Protein AF-A0A2P6WEM9-F1 (afdb_monomer_lite)

Radius of gyration: 42.86 Å; chains: 1; bounding box: 116×37×107 Å

Sequence (343 aa):
MPTDLEKLVELQAIDLELVRLKAQLAAIPKTIERIDAQLATVRKRVDDVRAAIKAGEADKREYEREIQALNEKVYKFRGQSSSIKNNEQYKALLSEIAHAESEIGNYEEKVLEVMLNADSLHSQLAAAEAALKIESAEVERQKAAVEKAGDADRAAVAEAEARRATLRQDVDETLLLTYDRILKSRGFAMAEVMEHRCMACQFMLRPQVVSNVRAGEVVNCDSCGRMLYYLPEHNVKTVAANTTGVAQQAEREWMFVPSMGSKGAFVVFINHKGNATMKAYDAITGEALVRRVEKNAICQSIFAEEMREARNLFVDEANLDDKYKDQLPPEVLEDLRHQLPEA

Foldseek 3Di:
DDDLVNLQVVLLVLLVLLVVLVVLLVCLVVVLVVLVVVLVVLVVQLVVLVVLLVVLVVLLVVLVVLLVVLVVVLVVLVVVLVVDPDPVVNVVSVVSNVVSVVVSVVSVVSNVVSVVVNVVSVVSNVVSVVVSVVSVVVSVVVSVVSVVVNVVSVVVSVVSVVVSVVSVVVHDPVVVVLQVVLCVVPVGAEFEQEPCATRSVRDHHDPVQVVCQVVVHFDADPPRRHTYHYDVVRHPDPPDDDPDDDDDPDQKWWWWQCPDADRTWIWMWGNDPQKTWIWIAHQPPRHTDDIDIGHNDHCCVPVVVSCPRIGTDPQPLVCNCVPCVVPGDPNVSVVSVVPRPDD

Structure (mmCIF, N/CA/C/O backbone):
data_AF-A0A2P6WEM9-F1
#
_entry.id   AF-A0A2P6WEM9-F1
#
loop_
_atom_site.group_PDB
_atom_site.id
_atom_site.type_symbol
_atom_site.label_atom_id
_atom_site.label_alt_id
_atom_site.label_comp_id
_atom_site.label_asym_id
_atom_site.label_entity_id
_atom_site.label_seq_id
_atom_site.pdbx_PDB_ins_code
_atom_site.Cartn_x
_atom_site.Cartn_y
_atom_site.Cartn_z
_atom_site.occupancy
_atom_site.B_iso_or_equiv
_atom_site.auth_seq_id
_atom_site.auth_comp_id
_atom_site.auth_asym_id
_atom_site.auth_atom_id
_atom_site.pdbx_PDB_model_num
ATOM 1 N N . MET A 1 1 ? 25.832 10.569 -39.256 1.00 34.41 1 MET A N 1
ATOM 2 C CA . MET A 1 1 ? 24.380 10.316 -39.203 1.00 34.41 1 MET A CA 1
ATOM 3 C C . MET A 1 1 ? 24.204 9.024 -38.446 1.00 34.41 1 MET A C 1
ATOM 5 O O . MET A 1 1 ? 24.925 8.096 -38.803 1.00 34.41 1 MET A O 1
ATOM 9 N N . PRO A 1 2 ? 23.361 8.980 -37.405 1.00 58.16 2 PRO A N 1
ATOM 10 C CA . PRO A 1 2 ? 23.146 7.746 -36.671 1.00 58.16 2 PRO A CA 1
ATOM 11 C C . PRO A 1 2 ? 22.620 6.681 -37.627 1.00 58.16 2 PRO A C 1
ATOM 13 O O . PRO A 1 2 ? 21.742 6.973 -38.447 1.00 58.16 2 PRO A O 1
ATOM 16 N N . THR A 1 3 ? 23.185 5.480 -37.564 1.00 79.50 3 THR A N 1
ATOM 17 C CA . THR A 1 3 ? 22.678 4.346 -38.345 1.00 79.50 3 THR A CA 1
ATOM 18 C C . THR A 1 3 ? 21.266 3.978 -37.876 1.00 79.50 3 THR A C 1
ATOM 20 O O . THR A 1 3 ? 20.898 4.234 -36.729 1.00 79.50 3 THR A O 1
ATOM 23 N N . ASP A 1 4 ? 20.447 3.360 -38.732 1.00 81.44 4 ASP A N 1
ATOM 24 C CA . ASP A 1 4 ? 19.092 2.935 -38.335 1.00 81.44 4 ASP A CA 1
ATOM 25 C C . ASP A 1 4 ? 19.114 1.970 -37.134 1.00 81.44 4 ASP A C 1
ATOM 27 O O . ASP A 1 4 ? 18.188 1.956 -36.324 1.00 81.44 4 ASP A O 1
ATOM 31 N N . LEU A 1 5 ? 20.211 1.223 -36.954 1.00 84.00 5 LEU A N 1
ATOM 32 C CA . LEU A 1 5 ? 20.456 0.393 -35.774 1.00 84.00 5 LEU A CA 1
ATOM 33 C C . LEU A 1 5 ? 20.606 1.214 -34.486 1.00 84.00 5 LEU A C 1
ATOM 35 O O . LEU A 1 5 ? 20.018 0.840 -33.475 1.00 84.00 5 LEU A O 1
ATOM 39 N N . GLU A 1 6 ? 21.341 2.328 -34.505 1.00 85.25 6 GLU A N 1
ATOM 40 C CA . GLU A 1 6 ? 21.482 3.216 -33.339 1.00 85.25 6 GLU A CA 1
ATOM 41 C C . GLU A 1 6 ? 20.129 3.805 -32.926 1.00 85.25 6 GLU A C 1
ATOM 43 O O . GLU A 1 6 ? 19.777 3.775 -31.746 1.00 85.25 6 GLU A O 1
ATOM 48 N N . LYS A 1 7 ? 19.318 4.236 -33.901 1.00 88.81 7 LYS A N 1
ATOM 49 C CA . LYS A 1 7 ? 17.958 4.739 -33.647 1.00 88.81 7 LYS A CA 1
ATOM 50 C C . LYS A 1 7 ? 17.046 3.666 -33.049 1.00 88.81 7 LYS A C 1
ATOM 52 O O . LYS A 1 7 ? 16.239 3.962 -32.174 1.00 88.81 7 LYS A O 1
ATOM 57 N N . LEU A 1 8 ? 17.170 2.410 -33.487 1.00 89.94 8 LEU A N 1
ATOM 58 C CA . LEU A 1 8 ? 16.420 1.285 -32.915 1.00 89.94 8 LEU A CA 1
ATOM 59 C C . LEU A 1 8 ? 16.868 0.932 -31.489 1.00 89.94 8 LEU A C 1
ATOM 61 O O . LEU A 1 8 ? 16.043 0.509 -30.676 1.00 89.94 8 LEU A O 1
ATOM 65 N N . VAL A 1 9 ? 18.154 1.102 -31.165 1.00 90.62 9 VAL A N 1
ATOM 66 C CA . VAL A 1 9 ? 18.658 0.950 -29.790 1.00 90.62 9 VAL A CA 1
ATOM 67 C C . VAL A 1 9 ? 18.082 2.044 -28.889 1.00 90.62 9 VAL A C 1
ATOM 69 O O . VAL A 1 9 ? 17.589 1.737 -27.803 1.00 90.62 9 VAL A O 1
ATOM 72 N N . GLU A 1 10 ? 18.071 3.294 -29.353 1.00 91.44 10 GLU A N 1
ATOM 73 C CA . GLU A 1 10 ? 17.444 4.411 -28.639 1.00 91.44 10 GLU A CA 1
ATOM 74 C C . GLU A 1 10 ? 15.931 4.199 -28.465 1.00 91.44 10 GLU A C 1
ATOM 76 O O . GLU A 1 10 ? 15.398 4.352 -27.364 1.00 91.44 10 GLU A O 1
ATOM 81 N N . LEU A 1 11 ? 15.243 3.738 -29.515 1.00 93.12 11 LEU A N 1
ATOM 82 C CA . LEU A 1 11 ? 13.823 3.388 -29.465 1.00 93.12 11 LEU A CA 1
ATOM 83 C C . LEU A 1 11 ? 13.536 2.316 -28.404 1.00 93.12 11 LEU A C 1
ATOM 85 O O . LEU A 1 11 ? 12.576 2.448 -27.643 1.00 93.12 11 LEU A O 1
ATOM 89 N N . GLN A 1 12 ? 14.387 1.288 -28.305 1.00 93.19 12 GLN A N 1
ATOM 90 C CA . GLN A 1 12 ? 14.272 0.278 -27.255 1.00 93.19 12 GLN A CA 1
ATOM 91 C C . GLN A 1 12 ? 14.455 0.867 -25.857 1.00 93.19 12 GLN A C 1
ATOM 93 O O . GLN A 1 12 ? 13.728 0.477 -24.944 1.00 93.19 12 GLN A O 1
ATOM 98 N N . ALA A 1 13 ? 15.407 1.781 -25.665 1.00 92.69 13 ALA A N 1
ATOM 99 C CA . ALA A 1 13 ? 15.607 2.419 -24.369 1.00 92.69 13 ALA A CA 1
ATOM 100 C C . ALA A 1 13 ? 14.342 3.172 -23.922 1.00 92.69 13 ALA A C 1
ATOM 102 O O . ALA A 1 13 ? 13.909 3.019 -22.778 1.00 92.69 13 ALA A O 1
ATOM 103 N N . ILE A 1 14 ? 13.697 3.892 -24.844 1.00 94.31 14 ILE A N 1
ATOM 104 C CA . ILE A 1 14 ? 12.437 4.602 -24.584 1.00 94.31 14 ILE A CA 1
ATOM 105 C C . ILE A 1 14 ? 11.283 3.624 -24.327 1.00 94.31 14 ILE A C 1
ATOM 107 O O . ILE A 1 14 ? 10.492 3.836 -23.411 1.00 94.31 14 ILE A O 1
ATOM 111 N N . ASP A 1 15 ? 11.177 2.530 -25.085 1.00 93.56 15 ASP A N 1
ATOM 112 C CA . ASP A 1 15 ? 10.149 1.508 -24.848 1.00 93.56 15 ASP A CA 1
ATOM 113 C C . ASP A 1 15 ? 10.299 0.864 -23.457 1.00 93.56 15 ASP A C 1
ATOM 115 O O . ASP A 1 15 ? 9.307 0.672 -22.749 1.00 93.56 15 ASP A O 1
ATOM 119 N N . LEU A 1 16 ? 11.531 0.575 -23.025 1.00 93.00 16 LEU A N 1
ATOM 120 C CA . LEU A 1 16 ? 11.813 0.062 -21.681 1.00 93.00 16 LEU A CA 1
ATOM 121 C C . LEU A 1 16 ? 11.503 1.101 -20.594 1.00 93.00 16 LEU A C 1
ATOM 123 O O . LEU A 1 16 ? 10.939 0.750 -19.553 1.00 93.00 16 LEU A O 1
ATOM 127 N N . GLU A 1 17 ? 11.818 2.376 -20.838 1.00 94.75 17 GLU A N 1
ATOM 128 C CA . GLU A 1 17 ? 11.441 3.489 -19.964 1.00 94.75 17 GLU A CA 1
ATOM 129 C C . GLU A 1 17 ? 9.914 3.577 -19.810 1.00 94.75 17 GLU A C 1
ATOM 131 O O . GLU A 1 17 ? 9.410 3.635 -18.687 1.00 94.75 17 GLU A O 1
ATOM 136 N N . LEU A 1 18 ? 9.167 3.494 -20.913 1.00 95.06 18 LEU A N 1
ATOM 137 C CA . LEU A 1 18 ? 7.705 3.512 -20.915 1.00 95.06 18 LEU A CA 1
ATOM 138 C C . LEU A 1 18 ? 7.108 2.328 -20.157 1.00 95.06 18 LEU A C 1
ATOM 140 O O . LEU A 1 18 ? 6.155 2.512 -19.400 1.00 95.06 18 LEU A O 1
ATOM 144 N N . VAL A 1 19 ? 7.658 1.122 -20.324 1.00 94.44 19 VAL A N 1
ATOM 145 C CA . VAL A 1 19 ? 7.228 -0.058 -19.556 1.00 94.44 19 VAL A CA 1
ATOM 146 C C . VAL A 1 19 ? 7.439 0.176 -18.060 1.00 94.44 19 VAL A C 1
ATOM 148 O O . VAL A 1 19 ? 6.532 -0.088 -17.268 1.00 94.44 19 VAL A O 1
ATOM 151 N N . ARG A 1 20 ? 8.600 0.717 -17.668 1.00 94.94 20 ARG A N 1
ATOM 152 C CA . ARG A 1 20 ? 8.918 1.037 -16.270 1.00 94.94 20 ARG A CA 1
ATOM 153 C C . ARG A 1 20 ? 7.954 2.077 -15.693 1.00 94.94 20 ARG A C 1
ATOM 155 O O . ARG A 1 20 ? 7.372 1.829 -14.641 1.00 94.94 20 ARG A O 1
ATOM 162 N N . LEU A 1 21 ? 7.751 3.200 -16.383 1.00 94.88 21 LEU A N 1
ATOM 163 C CA . LEU A 1 21 ? 6.863 4.281 -15.939 1.00 94.88 21 LEU A CA 1
ATOM 164 C C . LEU A 1 21 ? 5.401 3.817 -15.849 1.00 94.88 21 LEU A C 1
ATOM 166 O O . LEU A 1 21 ? 4.727 4.058 -14.851 1.00 94.88 21 LEU A O 1
ATOM 170 N N . LYS A 1 22 ? 4.906 3.073 -16.848 1.00 94.62 22 LYS A N 1
ATOM 171 C CA . LYS A 1 22 ? 3.541 2.518 -16.826 1.00 94.62 22 LYS A CA 1
ATOM 172 C C . LYS A 1 22 ? 3.352 1.515 -15.687 1.00 94.62 22 LYS A C 1
ATOM 174 O O . LYS A 1 22 ? 2.289 1.497 -15.069 1.00 94.62 22 LYS A O 1
ATOM 179 N N . ALA A 1 23 ? 4.373 0.718 -15.370 1.00 94.44 23 ALA A N 1
ATOM 180 C CA . ALA A 1 23 ? 4.343 -0.176 -14.215 1.00 94.44 23 ALA A CA 1
ATOM 181 C C . ALA A 1 23 ? 4.315 0.594 -12.882 1.00 94.44 23 ALA A C 1
ATOM 183 O O . ALA A 1 23 ? 3.571 0.202 -11.982 1.00 94.44 23 ALA A O 1
ATOM 184 N N . GLN A 1 24 ? 5.064 1.697 -12.762 1.00 93.44 24 GLN A N 1
ATOM 185 C CA . GLN A 1 24 ? 5.017 2.579 -11.588 1.00 93.44 24 GLN A CA 1
ATOM 186 C C . GLN A 1 24 ? 3.623 3.188 -11.403 1.00 93.44 24 GLN A C 1
ATOM 188 O O . GLN A 1 24 ? 3.041 3.062 -10.327 1.00 93.44 24 GLN A O 1
ATOM 193 N N . LEU A 1 25 ? 3.033 3.732 -12.471 1.00 94.50 25 LEU A N 1
ATOM 194 C CA . LEU A 1 25 ? 1.670 4.268 -12.449 1.00 94.50 25 LEU A CA 1
ATOM 195 C C . LEU A 1 25 ? 0.629 3.204 -12.071 1.00 94.50 25 LEU A C 1
ATOM 197 O O . LEU A 1 25 ? -0.261 3.465 -11.266 1.00 94.50 25 LEU A O 1
ATOM 201 N N . ALA A 1 26 ? 0.758 1.981 -12.591 1.00 94.56 26 ALA A N 1
ATOM 202 C CA . ALA A 1 26 ? -0.134 0.873 -12.246 1.00 94.56 26 ALA A CA 1
ATOM 203 C C . ALA A 1 26 ? 0.015 0.394 -10.786 1.00 94.56 26 ALA A C 1
ATOM 205 O O . ALA A 1 26 ? -0.887 -0.259 -10.255 1.00 94.56 26 ALA A O 1
ATOM 206 N N . ALA A 1 27 ? 1.136 0.703 -10.126 1.00 94.19 27 ALA A N 1
ATOM 207 C CA . ALA A 1 27 ? 1.377 0.377 -8.722 1.00 94.19 27 ALA A CA 1
ATOM 208 C C . ALA A 1 27 ? 0.816 1.429 -7.746 1.00 94.19 27 ALA A C 1
ATOM 210 O O . ALA A 1 27 ? 0.642 1.120 -6.562 1.00 94.19 27 ALA A O 1
ATOM 211 N N . ILE A 1 28 ? 0.502 2.642 -8.217 1.00 93.25 28 ILE A N 1
ATOM 212 C CA . ILE A 1 28 ? -0.030 3.730 -7.381 1.00 93.25 28 ILE A CA 1
ATOM 213 C C . ILE A 1 28 ? -1.342 3.335 -6.684 1.00 93.25 28 ILE A C 1
ATOM 215 O O . ILE A 1 28 ? -1.371 3.407 -5.453 1.00 93.25 28 ILE A O 1
ATOM 219 N N . PRO A 1 29 ? -2.383 2.828 -7.380 1.00 93.38 29 PRO A N 1
ATOM 220 C CA . PRO A 1 29 ? -3.638 2.453 -6.725 1.00 93.38 29 PRO A CA 1
ATOM 221 C C . PRO A 1 29 ? -3.439 1.410 -5.621 1.00 93.38 29 PRO A C 1
ATOM 223 O O . PRO A 1 29 ? -3.942 1.571 -4.515 1.00 93.38 29 PRO A O 1
ATOM 226 N N . LYS A 1 30 ? -2.604 0.393 -5.871 1.00 93.62 30 LYS A N 1
ATOM 227 C CA . LYS A 1 30 ? -2.270 -0.639 -4.873 1.00 93.62 30 LYS A CA 1
ATOM 228 C C . LYS A 1 30 ? -1.542 -0.064 -3.659 1.00 93.62 30 LYS A C 1
ATOM 230 O O . LYS A 1 30 ? -1.705 -0.544 -2.539 1.00 93.62 30 LYS A O 1
ATOM 235 N N . THR A 1 31 ? -0.709 0.951 -3.877 1.00 92.94 31 THR A N 1
ATOM 236 C CA . THR A 1 31 ? -0.011 1.647 -2.792 1.00 92.94 31 THR A CA 1
ATOM 237 C C . THR A 1 31 ? -0.999 2.430 -1.936 1.00 92.94 31 THR A C 1
ATOM 239 O O . THR A 1 31 ? -0.926 2.337 -0.713 1.00 92.94 31 THR A O 1
ATOM 242 N N . ILE A 1 32 ? -1.948 3.132 -2.560 1.00 93.25 32 ILE A N 1
ATOM 243 C CA . ILE A 1 32 ? -3.017 3.860 -1.865 1.00 93.25 32 ILE A CA 1
ATOM 244 C C . ILE A 1 32 ? -3.895 2.891 -1.061 1.00 93.25 32 ILE A C 1
ATOM 246 O O . ILE A 1 32 ? -4.096 3.114 0.128 1.00 93.25 32 ILE A O 1
ATOM 250 N N . GLU A 1 33 ? -4.325 1.774 -1.654 1.00 93.50 33 GLU A N 1
ATOM 251 C CA . GLU A 1 33 ? -5.108 0.735 -0.965 1.00 93.50 33 GLU A CA 1
ATOM 252 C C . GLU A 1 33 ? -4.388 0.183 0.273 1.00 93.50 33 GLU A C 1
ATOM 254 O O . GLU A 1 33 ? -4.996 -0.004 1.328 1.00 93.50 33 GLU A O 1
ATOM 259 N N . ARG A 1 34 ? -3.073 -0.052 0.174 1.00 92.75 34 ARG A N 1
ATOM 260 C CA . ARG A 1 34 ? -2.260 -0.508 1.310 1.00 92.75 34 ARG A CA 1
ATOM 261 C C . ARG A 1 34 ? -2.232 0.525 2.437 1.00 92.75 34 ARG A C 1
ATOM 263 O O . ARG A 1 34 ? -2.335 0.141 3.599 1.00 92.75 34 ARG A O 1
ATOM 270 N N . ILE A 1 35 ? -2.083 1.805 2.099 1.00 91.44 35 ILE A N 1
ATOM 271 C CA . ILE A 1 35 ? -2.097 2.908 3.070 1.00 91.44 35 ILE A CA 1
ATOM 272 C C . ILE A 1 35 ? -3.487 3.000 3.731 1.00 91.44 35 ILE A C 1
ATOM 274 O O . ILE A 1 35 ? -3.595 3.102 4.953 1.00 91.44 35 ILE A O 1
ATOM 278 N N . ASP A 1 36 ? -4.564 2.870 2.954 1.00 92.06 36 ASP A N 1
ATOM 279 C CA . ASP A 1 36 ? -5.936 2.869 3.475 1.00 92.06 36 ASP A CA 1
ATOM 280 C C . ASP A 1 36 ? -6.226 1.692 4.415 1.00 92.06 36 ASP A C 1
ATOM 282 O O . ASP A 1 36 ? -6.901 1.859 5.435 1.00 92.06 36 ASP A O 1
ATOM 286 N N . ALA A 1 37 ? -5.673 0.510 4.137 1.00 92.38 37 ALA A N 1
ATOM 287 C CA . ALA A 1 37 ? -5.801 -0.652 5.015 1.00 92.38 37 ALA A CA 1
ATOM 288 C C . ALA A 1 37 ? -5.143 -0.431 6.393 1.00 92.38 37 ALA A C 1
ATOM 290 O O . ALA A 1 37 ? -5.656 -0.899 7.418 1.00 92.38 37 ALA A O 1
ATOM 291 N N . GLN A 1 38 ? -4.035 0.318 6.447 1.00 88.75 38 GLN A N 1
ATOM 292 C CA . GLN A 1 38 ? -3.397 0.696 7.713 1.00 88.75 38 GLN A CA 1
ATOM 293 C C . GLN A 1 38 ? -4.313 1.623 8.524 1.00 88.75 38 GLN A C 1
ATOM 295 O O . GLN A 1 38 ? -4.572 1.358 9.702 1.00 88.75 38 GLN A O 1
ATOM 300 N N . LEU A 1 39 ? -4.913 2.627 7.874 1.00 92.94 39 LEU A N 1
ATOM 301 C CA . LEU A 1 39 ? -5.864 3.534 8.520 1.00 92.94 39 LEU A CA 1
ATOM 302 C C . LEU A 1 39 ? -7.128 2.812 9.008 1.00 92.94 39 LEU A C 1
ATOM 304 O O . LEU A 1 39 ? -7.643 3.118 10.085 1.00 92.94 39 LEU A O 1
ATOM 308 N N . ALA A 1 40 ? -7.620 1.830 8.247 1.00 93.88 40 ALA A N 1
ATOM 309 C CA . ALA A 1 40 ? -8.780 1.025 8.624 1.00 93.88 40 ALA A CA 1
ATOM 310 C C . ALA A 1 40 ? -8.558 0.265 9.942 1.00 93.88 40 ALA A C 1
ATOM 312 O O . ALA A 1 40 ? -9.473 0.165 10.758 1.00 93.88 40 ALA A O 1
ATOM 313 N N . THR A 1 41 ? -7.333 -0.206 10.192 1.00 91.56 41 THR A N 1
ATOM 314 C CA . THR A 1 41 ? -6.981 -0.892 11.445 1.00 91.56 41 THR A CA 1
ATOM 315 C C . THR A 1 41 ? -7.061 0.055 12.645 1.00 91.56 41 THR A C 1
ATOM 317 O O . THR A 1 41 ? -7.608 -0.304 13.689 1.00 91.56 41 THR A O 1
ATOM 320 N N . VAL A 1 42 ? -6.573 1.291 12.494 1.00 91.88 42 VAL A N 1
ATOM 321 C CA . VAL A 1 42 ? -6.634 2.310 13.555 1.00 91.88 42 VAL A CA 1
ATOM 322 C C . VAL A 1 42 ? -8.072 2.771 13.803 1.00 91.88 42 VAL A C 1
ATOM 324 O O . VAL A 1 42 ? -8.483 2.899 14.956 1.00 91.88 42 VAL A O 1
ATOM 327 N N . ARG A 1 43 ? -8.870 2.947 12.741 1.00 95.25 43 ARG A N 1
ATOM 328 C CA . ARG A 1 43 ? -10.308 3.252 12.852 1.00 95.25 43 ARG A CA 1
ATOM 329 C C . ARG A 1 43 ? -11.058 2.159 13.603 1.00 95.25 43 ARG A C 1
ATOM 331 O O . ARG A 1 43 ? -11.785 2.466 14.541 1.00 95.25 43 ARG A O 1
ATOM 338 N N . LYS A 1 44 ? -10.801 0.893 13.263 1.00 95.75 44 LYS A N 1
ATOM 339 C CA . LYS A 1 44 ? -11.417 -0.248 13.941 1.00 95.75 44 LYS A CA 1
ATOM 340 C C . LYS A 1 44 ? -11.139 -0.236 15.445 1.00 95.75 44 LYS A C 1
ATOM 342 O O . LYS A 1 44 ? -12.049 -0.475 16.224 1.00 95.75 44 LYS A O 1
ATOM 347 N N . ARG A 1 45 ? -9.923 0.120 15.871 1.00 94.00 45 ARG A N 1
ATOM 348 C CA . ARG A 1 45 ? -9.597 0.237 17.301 1.00 94.00 45 ARG A CA 1
ATOM 349 C C . ARG A 1 45 ? -10.448 1.293 18.015 1.00 94.00 45 ARG A C 1
ATOM 351 O O . ARG A 1 45 ? -10.866 1.060 19.144 1.00 94.00 45 ARG A O 1
ATOM 358 N N . VAL A 1 46 ? -10.704 2.437 17.380 1.00 97.12 46 VAL A N 1
ATOM 359 C CA . VAL A 1 46 ? -11.603 3.468 17.932 1.00 97.12 46 VAL A CA 1
ATOM 360 C C . VAL A 1 46 ? -13.030 2.929 18.042 1.00 97.12 46 VAL A C 1
ATOM 362 O O . VAL A 1 46 ? -13.668 3.096 19.081 1.00 97.12 46 VAL A O 1
ATOM 365 N N . ASP A 1 47 ? -13.512 2.248 17.003 1.00 97.50 47 ASP A N 1
ATOM 366 C CA . ASP A 1 47 ? -14.861 1.678 16.980 1.00 97.50 47 ASP A CA 1
ATOM 367 C C . ASP A 1 47 ? -15.043 0.572 18.033 1.00 97.50 47 ASP A C 1
ATOM 369 O O . ASP A 1 47 ? -16.051 0.566 18.740 1.00 97.50 47 ASP A O 1
ATOM 373 N N . ASP A 1 48 ? -14.048 -0.302 18.208 1.00 96.69 48 ASP A N 1
ATOM 374 C CA . ASP A 1 48 ? -14.048 -1.371 19.213 1.00 96.69 48 ASP A CA 1
ATOM 375 C C . ASP A 1 48 ? -14.106 -0.792 20.641 1.00 96.69 48 ASP A C 1
ATOM 377 O O . ASP A 1 48 ? -14.896 -1.250 21.470 1.00 96.69 48 ASP A O 1
ATOM 381 N N . VAL A 1 49 ? -13.334 0.265 20.933 1.00 96.94 49 VAL A N 1
ATOM 382 C CA . VAL A 1 49 ? -13.366 0.933 22.250 1.00 96.94 49 VAL A CA 1
ATOM 383 C C . VAL A 1 49 ? -14.707 1.635 22.483 1.00 96.94 49 VAL A C 1
ATOM 385 O O . VAL A 1 49 ? -15.277 1.530 23.569 1.00 96.94 49 VAL A O 1
ATOM 388 N N . ARG A 1 50 ? -15.266 2.308 21.469 1.00 97.44 50 ARG A N 1
ATOM 389 C CA . ARG A 1 50 ? -16.605 2.919 21.563 1.00 97.44 50 ARG A CA 1
ATOM 390 C C . ARG A 1 50 ? -17.691 1.875 21.809 1.00 97.44 50 ARG A C 1
ATOM 392 O O . ARG A 1 50 ? -18.606 2.119 22.596 1.00 97.44 50 ARG A O 1
ATOM 399 N N . ALA A 1 51 ? -17.593 0.717 21.159 1.00 97.75 51 ALA A N 1
ATOM 400 C CA . ALA A 1 51 ? -18.509 -0.393 21.378 1.00 97.75 51 ALA A CA 1
ATOM 401 C C . ALA A 1 51 ? -18.401 -0.938 22.811 1.00 97.75 51 ALA A C 1
ATOM 403 O O . ALA A 1 51 ? -19.433 -1.162 23.442 1.00 97.75 51 ALA A O 1
ATOM 404 N N . ALA A 1 52 ? -17.184 -1.074 23.347 1.00 96.88 52 ALA A N 1
ATOM 405 C CA . ALA A 1 52 ? -16.955 -1.505 24.726 1.00 96.88 52 ALA A CA 1
ATOM 406 C C . ALA A 1 52 ? -17.537 -0.522 25.757 1.00 96.88 52 ALA A C 1
ATOM 408 O O . ALA A 1 52 ? -18.210 -0.953 26.690 1.00 96.88 52 ALA A O 1
ATOM 409 N N . ILE A 1 53 ? -17.358 0.791 25.559 1.00 97.25 53 ILE A N 1
ATOM 410 C CA . ILE A 1 53 ? -17.968 1.825 26.419 1.00 97.25 53 ILE A CA 1
ATOM 411 C C . ILE A 1 53 ? -19.492 1.691 26.409 1.00 97.25 53 ILE A C 1
ATOM 413 O O . ILE A 1 53 ? -20.125 1.638 27.461 1.00 97.25 53 ILE A O 1
ATOM 417 N N . LYS A 1 54 ? -20.092 1.572 25.219 1.00 97.56 54 LYS A N 1
ATOM 418 C CA . LYS A 1 54 ? -21.545 1.433 25.075 1.00 97.56 54 LYS A CA 1
ATOM 419 C C . LYS A 1 54 ? -22.081 0.155 25.729 1.00 97.56 54 LYS A C 1
ATOM 421 O O . LYS A 1 54 ? -23.176 0.182 26.288 1.00 97.56 54 LYS A O 1
ATOM 426 N N . ALA A 1 55 ? -21.340 -0.950 25.641 1.00 97.19 55 ALA A N 1
ATOM 427 C CA . ALA A 1 55 ? -21.691 -2.199 26.310 1.00 97.19 55 ALA A CA 1
ATOM 428 C C . ALA A 1 55 ? -21.650 -2.036 27.837 1.00 97.19 55 ALA A C 1
ATOM 430 O O . ALA A 1 55 ? -22.646 -2.318 28.495 1.00 97.19 55 ALA A O 1
ATOM 431 N N . GLY A 1 56 ? -20.574 -1.457 28.381 1.00 97.12 56 GLY A N 1
ATOM 432 C CA . GLY A 1 56 ? -20.469 -1.170 29.815 1.00 97.12 56 GLY A CA 1
ATOM 433 C C . GLY A 1 56 ? -21.584 -0.246 30.320 1.00 97.12 56 GLY A C 1
ATOM 434 O O . GLY A 1 56 ? -22.189 -0.505 31.355 1.00 97.12 56 GLY A O 1
ATOM 435 N N . GLU A 1 57 ? -21.949 0.794 29.566 1.00 96.56 57 GLU A N 1
ATOM 436 C CA . GLU A 1 57 ? -23.095 1.642 29.917 1.00 96.56 57 GLU A CA 1
ATOM 437 C C . GLU A 1 57 ? -24.430 0.886 29.945 1.00 96.56 57 GLU A C 1
ATOM 439 O O . GLU A 1 57 ? -25.320 1.250 30.719 1.00 96.56 57 GLU A O 1
ATOM 444 N N . ALA A 1 58 ? -24.611 -0.113 29.079 1.00 97.75 58 ALA A N 1
ATOM 445 C CA . ALA A 1 58 ? -25.809 -0.943 29.072 1.00 97.75 58 ALA A CA 1
ATOM 446 C C . ALA A 1 58 ? -25.837 -1.868 30.297 1.00 97.75 58 ALA A C 1
ATOM 448 O O . ALA A 1 58 ? -26.856 -1.910 30.986 1.00 97.75 58 ALA A O 1
ATOM 449 N N . ASP A 1 59 ? -24.710 -2.510 30.614 1.00 97.19 59 ASP A N 1
ATOM 450 C CA . ASP A 1 59 ? -24.560 -3.370 31.791 1.00 97.19 59 ASP A CA 1
ATOM 451 C C . ASP A 1 59 ? -24.812 -2.586 33.083 1.00 97.19 59 ASP A C 1
ATOM 453 O O . ASP A 1 59 ? -25.595 -3.014 33.928 1.00 97.19 59 ASP A O 1
ATOM 457 N N . LYS A 1 60 ? -24.243 -1.378 33.202 1.00 97.69 60 LYS A N 1
ATOM 458 C CA . LYS A 1 60 ? -24.493 -0.481 34.338 1.00 97.69 60 LYS A CA 1
ATOM 459 C C . LYS A 1 60 ? -25.986 -0.204 34.523 1.00 97.69 60 LYS A C 1
ATOM 461 O O . LYS A 1 60 ? -26.493 -0.328 35.634 1.00 97.69 60 LYS A O 1
ATOM 466 N N . ARG A 1 61 ? -26.693 0.165 33.447 1.00 98.12 61 ARG A N 1
ATOM 467 C CA . ARG A 1 61 ? -28.140 0.451 33.506 1.00 98.12 61 ARG A CA 1
ATOM 468 C C . ARG A 1 61 ? -28.945 -0.776 33.917 1.00 98.12 61 ARG A C 1
ATOM 470 O O . ARG A 1 61 ? -29.966 -0.623 34.580 1.00 98.12 61 ARG A O 1
ATOM 477 N N . GLU A 1 62 ? -28.520 -1.963 33.503 1.00 98.06 62 GLU A N 1
ATOM 478 C CA . GLU A 1 62 ? -29.187 -3.206 33.875 1.00 98.06 62 GLU A CA 1
ATOM 479 C C . GLU A 1 62 ? -28.964 -3.542 35.351 1.00 98.06 62 GLU A C 1
ATOM 481 O O . GLU A 1 62 ? -29.925 -3.789 36.074 1.00 98.06 62 GLU A O 1
ATOM 486 N N . TYR A 1 63 ? -27.729 -3.438 35.844 1.00 98.06 63 TYR A N 1
ATOM 487 C CA . TYR A 1 63 ? -27.437 -3.632 37.265 1.00 98.06 63 TYR A CA 1
ATOM 488 C C . TYR A 1 63 ? -28.175 -2.621 38.151 1.00 98.06 63 TYR A C 1
ATOM 490 O O . TYR A 1 63 ? -28.736 -3.001 39.175 1.00 98.06 63 TYR A O 1
ATOM 498 N N . GLU A 1 64 ? -28.265 -1.353 37.739 1.00 97.69 64 GLU A N 1
ATOM 499 C CA . GLU A 1 64 ? -29.042 -0.331 38.456 1.00 97.69 64 GLU A CA 1
ATOM 500 C C . GLU A 1 64 ? -30.543 -0.668 38.523 1.00 97.69 64 GLU A C 1
ATOM 502 O O . GLU A 1 64 ? -31.188 -0.416 39.544 1.00 97.69 64 GLU A O 1
ATOM 507 N N . ARG A 1 65 ? -31.108 -1.285 37.475 1.00 98.31 65 ARG A N 1
ATOM 508 C CA . ARG A 1 65 ? -32.502 -1.765 37.485 1.00 98.31 65 ARG A CA 1
ATOM 509 C C . ARG A 1 65 ? -32.697 -2.944 38.428 1.00 98.31 65 ARG A C 1
ATOM 511 O O . ARG A 1 65 ? -33.686 -2.958 39.160 1.00 98.31 65 ARG A O 1
ATOM 518 N N . GLU A 1 66 ? -31.774 -3.903 38.437 1.00 98.00 66 GLU A N 1
ATOM 519 C CA . GLU A 1 66 ? -31.828 -5.048 39.354 1.00 98.00 66 GLU A CA 1
ATOM 520 C C . GLU A 1 66 ? -31.721 -4.596 40.816 1.00 98.00 66 GLU A C 1
ATOM 522 O O . GLU A 1 66 ? -32.525 -5.009 41.656 1.00 98.00 66 GLU A O 1
ATOM 527 N N . ILE A 1 67 ? -30.819 -3.651 41.110 1.00 98.12 67 ILE A N 1
ATOM 528 C CA . ILE A 1 67 ? -30.717 -3.007 42.428 1.00 98.12 67 ILE A CA 1
ATOM 529 C C . ILE A 1 67 ? -32.051 -2.360 42.813 1.00 98.12 67 ILE A C 1
ATOM 531 O O . ILE A 1 67 ? -32.522 -2.535 43.940 1.00 98.12 67 ILE A O 1
ATOM 535 N N . GLN A 1 68 ? -32.691 -1.623 41.901 1.00 98.19 68 GLN A N 1
ATOM 536 C CA . GLN A 1 68 ? -33.988 -1.001 42.171 1.00 98.19 68 GLN A CA 1
ATOM 537 C C . GLN A 1 68 ? -35.074 -2.052 42.461 1.00 98.19 68 GLN A C 1
ATOM 539 O O . GLN A 1 68 ? -35.799 -1.933 43.452 1.00 98.19 68 GLN A O 1
ATOM 544 N N . ALA A 1 69 ? -35.161 -3.108 41.650 1.00 97.81 69 ALA A N 1
ATOM 545 C CA . ALA A 1 69 ? -36.141 -4.178 41.824 1.00 97.81 69 ALA A CA 1
ATOM 546 C C . ALA A 1 69 ? -35.955 -4.938 43.151 1.00 97.81 69 ALA A C 1
ATOM 548 O O . ALA A 1 69 ? -36.935 -5.265 43.832 1.00 97.81 69 ALA A O 1
ATOM 549 N N . LEU A 1 70 ? -34.708 -5.203 43.550 1.00 97.31 70 LEU A N 1
ATOM 550 C CA . LEU A 1 70 ? -34.379 -5.825 44.833 1.00 97.31 70 LEU A CA 1
ATOM 551 C C . LEU A 1 70 ? -34.704 -4.904 46.013 1.00 97.31 70 LEU A C 1
ATOM 553 O O . LEU A 1 70 ? -35.309 -5.358 46.984 1.00 97.31 70 LEU A O 1
ATOM 557 N N . ASN A 1 71 ? -34.404 -3.607 45.914 1.00 97.19 71 ASN A N 1
ATOM 558 C CA . ASN A 1 71 ? -34.772 -2.626 46.938 1.00 97.19 71 ASN A CA 1
ATOM 559 C C . ASN A 1 71 ? -36.292 -2.558 47.153 1.00 97.19 71 ASN A C 1
ATOM 561 O O . ASN A 1 71 ? -36.766 -2.530 48.293 1.00 97.19 71 ASN A O 1
ATOM 565 N N . GLU A 1 72 ? -37.079 -2.604 46.076 1.00 97.25 72 GLU A N 1
ATOM 566 C CA . GLU A 1 72 ? -38.539 -2.674 46.166 1.00 97.25 72 GLU A CA 1
ATOM 567 C C . GLU A 1 72 ? -39.024 -3.965 46.850 1.00 97.25 72 GLU A C 1
ATOM 569 O O . GLU A 1 72 ? -39.979 -3.925 47.635 1.00 97.25 72 GLU A O 1
ATOM 574 N N . LYS A 1 73 ? -38.375 -5.113 46.595 1.00 95.38 73 LYS A N 1
ATOM 575 C CA . LYS A 1 73 ? -38.665 -6.379 47.296 1.00 95.38 73 LYS A CA 1
ATOM 576 C C . LYS A 1 73 ? -38.333 -6.286 48.784 1.00 95.38 73 LYS A C 1
ATOM 578 O O . LYS A 1 73 ? -39.182 -6.632 49.604 1.00 95.38 73 LYS A O 1
ATOM 583 N N . VAL A 1 74 ? -37.156 -5.765 49.138 1.00 95.50 74 VAL A N 1
ATOM 584 C CA . VAL A 1 74 ? -36.735 -5.554 50.534 1.00 95.50 74 VAL A CA 1
ATOM 585 C C . VAL A 1 74 ? -37.732 -4.656 51.265 1.00 95.50 74 VAL A C 1
ATOM 587 O O . VAL A 1 74 ? -38.172 -4.994 52.365 1.00 95.50 74 VAL A O 1
ATOM 590 N N . TYR A 1 75 ? -38.161 -3.551 50.647 1.00 95.31 75 TYR A N 1
ATOM 591 C CA . TYR A 1 75 ? -39.171 -2.659 51.220 1.00 95.31 75 TYR A CA 1
ATOM 592 C C . TYR A 1 75 ? -40.499 -3.387 51.491 1.00 95.31 75 TYR A C 1
ATOM 594 O O . TYR A 1 75 ? -41.052 -3.288 52.590 1.00 95.31 75 TYR A O 1
ATOM 602 N N . LYS A 1 76 ? -40.989 -4.181 50.527 1.00 94.38 76 LYS A N 1
ATOM 603 C CA . LYS A 1 76 ? -42.219 -4.980 50.678 1.00 94.38 76 LYS A CA 1
ATOM 604 C C . LYS A 1 76 ? -42.096 -6.028 51.788 1.00 94.38 76 LYS A C 1
ATOM 606 O O . LYS A 1 76 ? -42.999 -6.130 52.619 1.00 94.38 76 LYS A O 1
ATOM 611 N N . PHE A 1 77 ? -40.993 -6.774 51.838 1.00 92.88 77 PHE A N 1
ATOM 612 C CA . PHE A 1 77 ? -40.764 -7.796 52.862 1.00 92.88 77 PHE A CA 1
ATOM 613 C C . PHE A 1 77 ? -40.623 -7.192 54.264 1.00 92.88 77 PHE A C 1
ATOM 615 O O . PHE A 1 77 ? -41.209 -7.714 55.210 1.00 92.88 77 PHE A O 1
ATOM 622 N N . ARG A 1 78 ? -39.953 -6.044 54.418 1.00 90.50 78 ARG A N 1
ATOM 623 C CA . ARG A 1 78 ? -39.902 -5.317 55.701 1.00 90.50 78 ARG A CA 1
ATOM 624 C C . ARG A 1 78 ? -41.282 -4.809 56.145 1.00 90.50 78 ARG A C 1
ATOM 626 O O . ARG A 1 78 ? -41.603 -4.835 57.332 1.00 90.50 78 ARG A O 1
ATOM 633 N N . GLY A 1 79 ? -42.131 -4.393 55.203 1.00 90.38 79 GLY A N 1
ATOM 634 C CA . GLY A 1 79 ? -43.526 -4.055 55.496 1.00 90.38 79 GLY A CA 1
ATOM 635 C C . GLY A 1 79 ? -44.336 -5.266 55.980 1.00 90.38 79 GLY A C 1
ATOM 636 O O . GLY A 1 79 ? -45.061 -5.179 56.969 1.00 90.38 79 GLY A O 1
ATOM 637 N N . GLN A 1 80 ? -44.174 -6.418 55.323 1.00 88.19 80 GLN A N 1
ATOM 638 C CA . GLN A 1 80 ? -44.860 -7.665 55.681 1.00 88.19 80 GLN A CA 1
ATOM 639 C C . GLN A 1 80 ? -44.386 -8.239 57.023 1.00 88.19 80 GLN A C 1
ATOM 641 O O . GLN A 1 80 ? -45.220 -8.697 57.807 1.00 88.19 80 GLN A O 1
ATOM 646 N N . SER A 1 81 ? -43.087 -8.167 57.331 1.00 83.25 81 SER A N 1
ATOM 647 C CA . SER A 1 81 ? -42.507 -8.703 58.572 1.00 83.25 81 SER A CA 1
ATOM 648 C C . SER A 1 81 ? -43.137 -8.091 59.828 1.00 83.25 81 SER A C 1
ATOM 650 O O . SER A 1 81 ? -43.358 -8.794 60.810 1.00 83.25 81 SER A O 1
ATOM 652 N N . SER A 1 82 ? -43.544 -6.820 59.750 1.00 79.75 82 SER A N 1
ATOM 653 C CA . SER A 1 82 ? -44.231 -6.082 60.819 1.00 79.75 82 SER A CA 1
ATOM 654 C C . SER A 1 82 ? -45.644 -6.608 61.135 1.00 79.75 82 SER A C 1
ATOM 656 O O . SER A 1 82 ? -46.211 -6.281 62.176 1.00 79.75 82 SER A O 1
ATOM 658 N N . SER A 1 83 ? -46.231 -7.414 60.244 1.00 80.62 83 SER A N 1
ATOM 659 C CA . SER A 1 83 ? -47.612 -7.918 60.344 1.00 80.62 83 SER A CA 1
ATOM 660 C C . SER A 1 83 ? -47.719 -9.424 60.633 1.00 80.62 83 SER A C 1
ATOM 662 O O . SER A 1 83 ? -48.810 -9.922 60.926 1.00 80.62 83 SER A O 1
ATOM 664 N N . ILE A 1 84 ? -46.602 -10.160 60.585 1.00 84.50 84 ILE A N 1
ATOM 665 C CA . ILE A 1 84 ? -46.568 -11.617 60.765 1.00 84.50 84 ILE A CA 1
ATOM 666 C C . ILE A 1 84 ? -46.551 -11.976 62.255 1.00 84.50 84 ILE A C 1
ATOM 668 O O . ILE A 1 84 ? -45.713 -11.512 63.020 1.00 84.50 84 ILE A O 1
ATOM 672 N N . LYS A 1 85 ? -47.465 -12.867 62.659 1.00 78.88 85 LYS A N 1
ATOM 673 C CA . LYS A 1 85 ? -47.570 -13.384 64.038 1.00 78.88 85 LYS A CA 1
ATOM 674 C C . LYS A 1 85 ? -46.925 -14.765 64.229 1.00 78.88 85 LYS A C 1
ATOM 676 O O . LYS A 1 85 ? -46.734 -15.192 65.363 1.00 78.88 85 LYS A O 1
ATOM 681 N N . ASN A 1 86 ? -46.609 -15.472 63.138 1.00 88.19 86 ASN A N 1
ATOM 682 C CA . ASN A 1 86 ? -45.957 -16.782 63.171 1.00 88.19 86 ASN A CA 1
ATOM 683 C C . ASN A 1 86 ? -44.427 -16.625 63.105 1.00 88.19 86 ASN A C 1
ATOM 685 O O . ASN A 1 86 ? -43.884 -16.089 62.141 1.00 88.19 86 ASN A O 1
ATOM 689 N N . ASN A 1 87 ? -43.737 -17.134 64.124 1.00 82.75 87 ASN A N 1
ATOM 690 C CA . ASN A 1 87 ? -42.292 -16.997 64.292 1.00 82.75 87 ASN A CA 1
ATOM 691 C C . ASN A 1 87 ? -41.480 -17.695 63.178 1.00 82.75 87 ASN A C 1
ATOM 693 O O . ASN A 1 87 ? -40.400 -17.237 62.815 1.00 82.75 87 ASN A O 1
ATOM 697 N N . GLU A 1 88 ? -41.999 -18.782 62.602 1.00 87.50 88 GLU A N 1
ATOM 698 C CA . GLU A 1 88 ? -41.328 -19.512 61.517 1.00 87.50 88 GLU A CA 1
ATOM 699 C C . GLU A 1 88 ? -41.392 -18.739 60.191 1.00 87.50 88 GLU A C 1
ATOM 701 O O . GLU A 1 88 ? -40.378 -18.562 59.518 1.00 87.50 88 GLU A O 1
ATOM 706 N N . GLN A 1 89 ? -42.559 -18.168 59.875 1.00 86.06 89 GLN A N 1
ATOM 707 C CA . GLN A 1 89 ? -42.750 -17.302 58.705 1.00 86.06 89 GLN A CA 1
ATOM 708 C C . GLN A 1 89 ? -41.928 -16.011 58.810 1.00 86.06 89 GLN A C 1
ATOM 710 O O . GLN A 1 89 ? -41.383 -15.543 57.814 1.00 86.06 89 GLN A O 1
ATOM 715 N N . TYR A 1 90 ? -41.797 -15.455 60.018 1.00 88.06 90 TYR A N 1
ATOM 716 C CA . TYR A 1 90 ? -40.963 -14.280 60.265 1.00 88.06 90 TYR A CA 1
ATOM 717 C C . TYR A 1 90 ? -39.475 -14.568 60.006 1.00 88.06 90 TYR A C 1
ATOM 719 O O . TYR A 1 90 ? -38.810 -13.793 59.321 1.00 88.06 90 TYR A O 1
ATOM 727 N N . LYS A 1 91 ? -38.958 -15.711 60.485 1.00 90.06 91 LYS A N 1
ATOM 728 C CA . LYS A 1 91 ? -37.573 -16.137 60.218 1.00 90.06 91 LYS A CA 1
ATOM 729 C C . LYS A 1 91 ? -37.303 -16.359 58.731 1.00 90.06 91 LYS A C 1
ATOM 731 O O . LYS A 1 91 ? -36.259 -15.929 58.249 1.00 90.06 91 LYS A O 1
ATOM 736 N N . ALA A 1 92 ? -38.233 -16.990 58.012 1.00 90.06 92 ALA A N 1
ATOM 737 C CA . ALA A 1 92 ? -38.113 -17.169 56.567 1.00 90.06 92 ALA A CA 1
ATOM 738 C C . ALA A 1 92 ? -38.014 -15.813 55.848 1.00 90.06 92 ALA A C 1
ATOM 740 O O . ALA A 1 92 ? -37.107 -15.603 55.050 1.00 90.06 92 ALA A O 1
ATOM 741 N N . LEU A 1 93 ? -38.872 -14.855 56.207 1.00 90.69 93 LEU A N 1
ATOM 742 C CA . LEU A 1 93 ? -38.876 -13.530 55.589 1.00 90.69 93 LEU A CA 1
ATOM 743 C C . LEU A 1 93 ? -37.604 -12.721 55.888 1.00 90.69 93 LEU A C 1
ATOM 745 O O . LEU A 1 93 ? -37.105 -12.020 55.014 1.00 90.69 93 LEU A O 1
ATOM 749 N N . LEU A 1 94 ? -37.048 -12.838 57.099 1.00 90.69 94 LEU A N 1
ATOM 750 C CA . LEU A 1 94 ? -35.746 -12.247 57.424 1.00 90.69 94 LEU A CA 1
ATOM 751 C C . LEU A 1 94 ? -34.611 -12.847 56.584 1.00 90.69 94 LEU A C 1
ATOM 753 O O . LEU A 1 94 ? -33.725 -12.110 56.162 1.00 90.69 94 LEU A O 1
ATOM 757 N N . SER A 1 95 ? -34.646 -14.156 56.319 1.00 93.56 95 SER A N 1
ATOM 758 C CA . SER A 1 95 ? -33.666 -14.811 55.445 1.00 93.56 95 SER A CA 1
ATOM 759 C C . SER A 1 95 ? -33.768 -14.310 54.003 1.00 93.56 95 SER A C 1
ATOM 761 O O . SER A 1 95 ? -32.745 -14.051 53.379 1.00 93.56 95 SER A O 1
ATOM 763 N N . GLU A 1 96 ? -34.986 -14.133 53.486 1.00 93.81 96 GLU A N 1
ATOM 764 C CA . GLU A 1 96 ? -35.225 -13.574 52.147 1.00 93.81 96 GLU A CA 1
ATOM 765 C C . GLU A 1 96 ? -34.751 -12.116 52.038 1.00 93.81 96 GLU A C 1
ATOM 767 O O . GLU A 1 96 ? -34.149 -11.733 51.036 1.00 93.81 96 GLU A O 1
ATOM 772 N N . ILE A 1 97 ? -34.962 -11.301 53.081 1.00 94.06 97 ILE A N 1
ATOM 773 C CA . ILE A 1 97 ? -34.432 -9.927 53.146 1.00 94.06 97 ILE A CA 1
ATOM 774 C C . ILE A 1 97 ? -32.903 -9.940 53.119 1.00 94.06 97 ILE A C 1
ATOM 776 O O . ILE A 1 97 ? -32.315 -9.230 52.310 1.00 94.06 97 ILE A O 1
ATOM 780 N N . ALA A 1 98 ? -32.264 -10.761 53.957 1.00 95.75 98 ALA A N 1
ATOM 781 C CA . ALA A 1 98 ? -30.807 -10.853 54.009 1.00 95.75 98 ALA A CA 1
ATOM 782 C C . ALA A 1 98 ? -30.212 -11.329 52.672 1.00 95.75 98 ALA A C 1
ATOM 784 O O . ALA A 1 98 ? -29.176 -10.829 52.239 1.00 95.75 98 ALA A O 1
ATOM 785 N N . HIS A 1 99 ? -30.883 -12.262 51.991 1.00 96.44 99 HIS A N 1
ATOM 786 C CA . HIS A 1 99 ? -30.479 -12.702 50.660 1.00 96.44 99 HIS A CA 1
ATOM 787 C C . HIS A 1 99 ? -30.593 -11.572 49.628 1.00 96.44 99 HIS A C 1
ATOM 789 O O . HIS A 1 99 ? -29.636 -11.315 48.902 1.00 96.44 99 HIS A O 1
ATOM 795 N N . ALA A 1 100 ? -31.716 -10.848 49.602 1.00 95.81 100 ALA A N 1
ATOM 796 C CA . ALA A 1 100 ? -31.903 -9.720 48.691 1.00 95.81 100 ALA A CA 1
ATOM 797 C C . ALA A 1 100 ? -30.906 -8.574 48.951 1.00 95.81 100 ALA A C 1
ATOM 799 O O . ALA A 1 100 ? -30.405 -7.982 48.001 1.00 95.81 100 ALA A O 1
ATOM 800 N N . GLU A 1 101 ? -30.581 -8.283 50.214 1.00 96.75 101 GLU A N 1
ATOM 801 C CA . GLU A 1 101 ? -29.548 -7.306 50.592 1.00 96.75 101 GLU A CA 1
ATOM 802 C C . GLU A 1 101 ? -28.148 -7.741 50.139 1.00 96.75 101 GLU A C 1
ATOM 804 O O . GLU A 1 101 ? -27.381 -6.917 49.645 1.00 96.75 101 GLU A O 1
ATOM 809 N N . SER A 1 102 ? -27.830 -9.036 50.243 1.00 97.94 102 SER A N 1
ATOM 810 C CA . SER A 1 102 ? -26.578 -9.582 49.710 1.00 97.94 102 SER A CA 1
ATOM 811 C C . SER A 1 102 ? -26.495 -9.435 48.190 1.00 97.94 102 SER A C 1
ATOM 813 O O . SER A 1 102 ? -25.447 -9.059 47.673 1.00 97.94 102 SER A O 1
ATOM 815 N N . GLU A 1 103 ? -27.584 -9.709 47.469 1.00 97.81 103 GLU A N 1
ATOM 816 C CA . GLU A 1 103 ? -27.623 -9.557 46.011 1.00 97.81 103 GLU A CA 1
ATOM 817 C C . GLU A 1 103 ? -27.497 -8.089 45.587 1.00 97.81 103 GLU A C 1
ATOM 819 O O . GLU A 1 103 ? -26.791 -7.798 44.624 1.00 97.81 103 GLU A O 1
ATOM 824 N N . ILE A 1 104 ? -28.105 -7.151 46.327 1.00 98.00 104 ILE A N 1
ATOM 825 C CA . ILE A 1 104 ? -27.904 -5.710 46.107 1.00 98.00 104 ILE A CA 1
ATOM 826 C C . ILE A 1 104 ? -26.416 -5.367 46.200 1.00 98.00 104 ILE A C 1
ATOM 828 O O . ILE A 1 104 ? -25.891 -4.764 45.268 1.00 98.00 104 ILE A O 1
ATOM 832 N N . GLY A 1 105 ? -25.726 -5.811 47.257 1.00 97.81 105 GLY A N 1
ATOM 833 C CA . GLY A 1 105 ? -24.285 -5.587 47.407 1.00 97.81 105 GLY A CA 1
ATOM 834 C C . GLY A 1 105 ? -23.467 -6.152 46.238 1.00 97.81 105 GLY A C 1
ATOM 835 O O . GLY A 1 105 ? -22.579 -5.476 45.722 1.00 97.81 105 GLY A O 1
ATOM 836 N N . ASN A 1 106 ? -23.821 -7.347 45.750 1.00 97.88 106 ASN A N 1
ATOM 837 C CA . ASN A 1 106 ? -23.180 -7.958 44.579 1.00 97.88 106 ASN A CA 1
ATOM 838 C C . ASN A 1 106 ? -23.375 -7.116 43.302 1.00 97.88 106 ASN A C 1
ATOM 840 O O . ASN A 1 106 ? -22.459 -6.994 42.487 1.00 97.88 106 ASN A O 1
ATOM 844 N N . TYR A 1 107 ? -24.564 -6.544 43.088 1.00 98.06 107 TYR A N 1
ATOM 845 C CA . TYR A 1 107 ? -24.809 -5.660 41.945 1.00 98.06 107 TYR A CA 1
ATOM 846 C C . TYR A 1 107 ? -24.143 -4.288 42.106 1.00 98.06 107 TYR A C 1
ATOM 848 O O . TYR A 1 107 ? -23.656 -3.746 41.116 1.00 98.06 107 TYR A O 1
ATOM 856 N N . GLU A 1 108 ? -24.075 -3.735 43.317 1.00 97.88 108 GLU A N 1
ATOM 857 C CA . GLU A 1 108 ? -23.350 -2.489 43.602 1.00 97.88 108 GLU A CA 1
ATOM 858 C C . GLU A 1 108 ? -21.851 -2.631 43.304 1.00 97.88 108 GLU A C 1
ATOM 860 O O . GLU A 1 108 ? -21.261 -1.746 42.679 1.00 97.88 108 GLU A O 1
ATOM 865 N N . GLU A 1 109 ? -21.246 -3.769 43.660 1.00 97.94 109 GLU A N 1
ATOM 866 C CA . GLU A 1 109 ? -19.857 -4.085 43.311 1.00 97.94 109 GLU A CA 1
ATOM 867 C C . GLU A 1 109 ? -19.658 -4.150 41.788 1.00 97.94 109 GLU A C 1
ATOM 869 O O . GLU A 1 109 ? -18.737 -3.523 41.259 1.00 97.94 109 GLU A O 1
ATOM 874 N N . LYS A 1 110 ? -20.571 -4.804 41.055 1.00 97.62 110 LYS A N 1
ATOM 875 C CA . LYS A 1 110 ? -20.542 -4.831 39.580 1.00 97.62 110 LYS A CA 1
ATOM 876 C C . LYS A 1 110 ? -20.687 -3.439 38.963 1.00 97.62 110 LYS A C 1
ATOM 878 O O . LYS A 1 110 ? -20.013 -3.133 37.982 1.00 97.62 110 LYS A O 1
ATOM 883 N N . VAL A 1 111 ? -21.552 -2.581 39.511 1.00 97.50 111 VAL A N 1
ATOM 884 C CA . VAL A 1 111 ? -21.694 -1.189 39.048 1.00 97.50 111 VAL A CA 1
ATOM 885 C C . VAL A 1 111 ? -20.383 -0.428 39.236 1.00 97.50 111 VAL A C 1
ATOM 887 O O . VAL A 1 111 ? -19.941 0.250 38.307 1.00 97.50 111 VAL A O 1
ATOM 890 N N . LEU A 1 112 ? -19.737 -0.566 40.397 1.00 96.75 112 LEU A N 1
ATOM 891 C CA . LEU A 1 112 ? -18.437 0.051 40.664 1.00 96.75 112 LEU A CA 1
ATOM 892 C C . LEU A 1 112 ? -17.355 -0.457 39.702 1.00 96.75 112 LEU A C 1
ATOM 894 O O . LEU A 1 112 ? -16.605 0.351 39.155 1.00 96.75 112 LEU A O 1
ATOM 898 N N . GLU A 1 113 ? -17.301 -1.764 39.442 1.00 96.00 113 GLU A N 1
ATOM 899 C CA . GLU A 1 113 ? -16.359 -2.357 38.487 1.00 96.00 113 GLU A CA 1
ATOM 900 C C . GLU A 1 113 ? -16.546 -1.786 37.074 1.00 96.00 113 GLU A C 1
ATOM 902 O O . GLU A 1 113 ? -15.580 -1.377 36.423 1.00 96.00 113 GLU A O 1
ATOM 907 N N . VAL A 1 114 ? -17.795 -1.682 36.610 1.00 96.50 114 VAL A N 1
ATOM 908 C CA . VAL A 1 114 ? -18.111 -1.085 35.306 1.00 96.50 114 VAL A CA 1
ATOM 909 C C . VAL A 1 114 ? -17.712 0.390 35.255 1.00 96.50 114 VAL A C 1
ATOM 911 O O . VAL A 1 114 ? -17.170 0.830 34.242 1.00 96.50 114 VAL A O 1
ATOM 914 N N . MET A 1 115 ? -17.927 1.156 36.329 1.00 94.00 115 MET A N 1
ATOM 915 C CA . MET A 1 115 ? -17.520 2.566 36.398 1.00 94.00 115 MET A CA 1
ATOM 916 C C . MET A 1 115 ? -15.996 2.734 36.322 1.00 94.00 115 MET A C 1
ATOM 918 O O . MET A 1 115 ? -15.514 3.560 35.550 1.00 94.00 115 MET A O 1
ATOM 922 N N . LEU A 1 116 ? -15.234 1.912 37.049 1.00 94.75 116 LEU A N 1
ATOM 923 C CA . LEU A 1 116 ? -13.767 1.921 36.988 1.00 94.75 116 LEU A CA 1
ATOM 924 C C . LEU A 1 116 ? -13.251 1.541 35.592 1.00 94.75 116 LEU A C 1
ATOM 926 O O . LEU A 1 116 ? -12.325 2.164 35.063 1.00 94.75 116 LEU A O 1
ATOM 930 N N . ASN A 1 117 ? -13.874 0.541 34.964 1.00 95.38 117 ASN A N 1
ATOM 931 C CA . ASN A 1 117 ? -13.546 0.145 33.598 1.00 95.38 117 ASN A CA 1
ATOM 932 C C . ASN A 1 117 ? -13.907 1.237 32.579 1.00 95.38 117 ASN A C 1
ATOM 934 O O . ASN A 1 117 ? -13.152 1.445 31.629 1.00 95.38 117 ASN A O 1
ATOM 938 N N . ALA A 1 118 ? -15.007 1.967 32.778 1.00 94.44 118 ALA A N 1
ATOM 939 C CA . ALA A 1 118 ? -15.416 3.064 31.905 1.00 94.44 118 ALA A CA 1
ATOM 940 C C . ALA A 1 118 ? -14.386 4.203 31.887 1.00 94.44 118 ALA A C 1
ATOM 942 O O . ALA A 1 118 ? -14.026 4.666 30.805 1.00 94.44 118 ALA A O 1
ATOM 943 N N . ASP A 1 119 ? -13.840 4.599 33.042 1.00 94.06 119 ASP A N 1
ATOM 944 C CA . ASP A 1 119 ? -12.785 5.623 33.113 1.00 94.06 119 ASP A CA 1
ATOM 945 C C . ASP A 1 119 ? -11.533 5.205 32.322 1.00 94.06 119 ASP A C 1
ATOM 947 O O . ASP A 1 119 ? -10.976 5.982 31.535 1.00 94.06 119 ASP A O 1
ATOM 951 N N . SER A 1 120 ? -11.121 3.940 32.465 1.00 95.81 120 SER A N 1
ATOM 952 C CA . SER A 1 120 ? -10.017 3.364 31.688 1.00 95.81 120 SER A CA 1
ATOM 953 C C . SER A 1 120 ? -10.315 3.366 30.185 1.00 95.81 120 SER A C 1
ATOM 955 O O . SER A 1 120 ? -9.478 3.795 29.385 1.00 95.81 120 SER A O 1
ATOM 957 N N . LEU A 1 121 ? -11.515 2.942 29.782 1.00 96.56 121 LEU A N 1
ATOM 958 C CA . LEU A 1 121 ? -11.935 2.917 28.381 1.00 96.56 121 LEU A CA 1
ATOM 959 C C . LEU 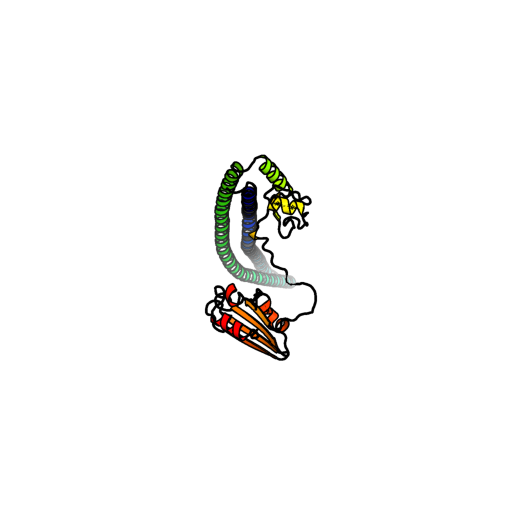A 1 121 ? -12.037 4.323 27.775 1.00 96.56 121 LEU A C 1
ATOM 961 O O . LEU A 1 121 ? -11.653 4.508 26.622 1.00 96.56 121 LEU A O 1
ATOM 965 N N . HIS A 1 122 ? -12.478 5.329 28.532 1.00 96.25 122 HIS A N 1
ATOM 966 C CA . HIS A 1 122 ? -12.497 6.721 28.079 1.00 96.25 122 HIS A CA 1
ATOM 967 C C . HIS A 1 122 ? -11.088 7.271 27.841 1.00 96.25 122 HIS A C 1
ATOM 969 O O . HIS A 1 122 ? -10.851 7.930 26.826 1.00 96.25 122 HIS A O 1
ATOM 975 N N . SER A 1 123 ? -10.134 6.955 28.720 1.00 96.25 123 SER A N 1
ATOM 976 C CA . SER A 1 123 ? -8.722 7.299 28.511 1.00 96.25 123 SER A CA 1
ATOM 977 C C . SER A 1 123 ? -8.151 6.611 27.262 1.00 96.25 123 SER A C 1
ATOM 979 O O . SER A 1 123 ? -7.507 7.247 26.422 1.00 96.25 123 SER A O 1
ATOM 981 N N . GLN A 1 124 ? -8.461 5.323 27.073 1.00 95.94 124 GLN A N 1
ATOM 982 C CA . GLN A 1 124 ? -8.073 4.573 25.874 1.00 95.94 124 GLN A CA 1
ATOM 983 C C . GLN A 1 124 ? -8.704 5.141 24.598 1.00 95.94 124 GLN A C 1
ATOM 985 O O . GLN A 1 124 ? -8.028 5.206 23.571 1.00 95.94 124 GLN A O 1
ATOM 990 N N . LEU A 1 125 ? -9.965 5.581 24.655 1.00 97.62 125 LEU A N 1
ATOM 991 C CA . LEU A 1 125 ? -10.654 6.209 23.531 1.00 97.62 125 LEU A CA 1
ATOM 992 C C . LEU A 1 125 ? -9.966 7.514 23.135 1.00 97.62 125 LEU A C 1
ATOM 994 O O . LEU A 1 125 ? -9.644 7.692 21.964 1.00 97.62 125 LEU A O 1
ATOM 998 N N . ALA A 1 126 ? -9.679 8.387 24.103 1.00 97.25 126 ALA A N 1
ATOM 999 C CA . ALA A 1 126 ? -8.992 9.650 23.846 1.00 97.25 126 ALA A CA 1
ATOM 1000 C C . ALA A 1 126 ? -7.612 9.425 23.201 1.00 97.25 126 ALA A C 1
ATOM 1002 O O . ALA A 1 126 ? -7.257 10.095 22.227 1.00 97.25 126 ALA A O 1
ATOM 1003 N N . ALA A 1 127 ? -6.853 8.438 23.689 1.00 95.75 127 ALA A N 1
ATOM 1004 C CA . ALA A 1 127 ? -5.573 8.058 23.098 1.00 95.75 127 ALA A CA 1
ATOM 1005 C C . ALA A 1 127 ? -5.728 7.494 21.672 1.00 95.75 127 ALA A C 1
ATOM 1007 O O . ALA A 1 127 ? -4.959 7.852 20.777 1.00 95.75 127 ALA A O 1
ATOM 1008 N N . ALA A 1 128 ? -6.728 6.639 21.439 1.00 95.25 128 ALA A N 1
ATOM 1009 C CA . ALA A 1 128 ? -6.995 6.050 20.129 1.00 95.25 128 ALA A CA 1
ATOM 1010 C C . ALA A 1 128 ? -7.466 7.096 19.104 1.00 95.25 128 ALA A C 1
ATOM 1012 O O . ALA A 1 128 ? -7.033 7.060 17.955 1.00 95.25 128 ALA A O 1
ATOM 1013 N N . GLU A 1 129 ? -8.297 8.059 19.507 1.00 96.62 129 GLU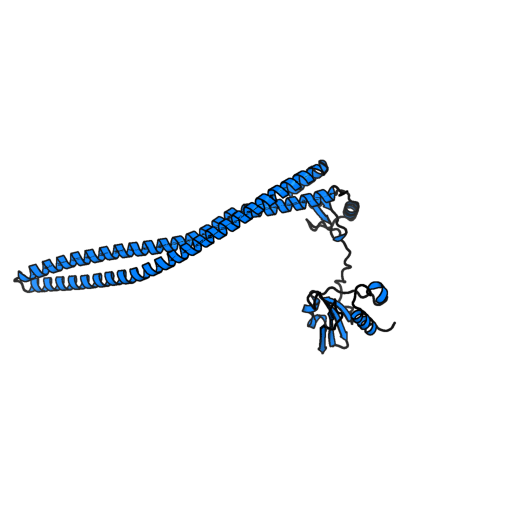 A N 1
ATOM 1014 C CA . GLU A 1 129 ? -8.748 9.166 18.656 1.00 96.62 129 GLU A CA 1
ATOM 1015 C C . GLU A 1 129 ? -7.605 10.128 18.311 1.00 96.62 129 GLU A C 1
ATOM 1017 O O . GLU A 1 129 ? -7.487 10.563 17.162 1.00 96.62 129 GLU A O 1
ATOM 1022 N N . ALA A 1 130 ? -6.719 10.421 19.269 1.00 96.19 130 ALA A N 1
ATOM 1023 C CA . ALA A 1 130 ? -5.513 11.204 19.012 1.00 96.19 130 ALA A CA 1
ATOM 1024 C C . ALA A 1 130 ? -4.588 10.495 18.009 1.00 96.19 130 ALA A C 1
ATOM 1026 O O . ALA A 1 130 ? -4.131 11.119 17.048 1.00 96.19 130 ALA A O 1
ATOM 1027 N N . ALA A 1 131 ? -4.368 9.188 18.186 1.00 93.62 131 ALA A N 1
ATOM 1028 C CA . ALA A 1 131 ? -3.598 8.374 17.249 1.00 93.62 131 ALA A CA 1
ATOM 1029 C C . ALA A 1 131 ? -4.246 8.338 15.857 1.00 93.62 131 ALA A C 1
ATOM 1031 O O . ALA A 1 131 ? -3.558 8.548 14.862 1.00 93.62 131 ALA A O 1
ATOM 1032 N N . LEU A 1 132 ? -5.570 8.160 15.775 1.00 95.69 132 LEU A N 1
ATOM 1033 C CA . LEU A 1 132 ? -6.310 8.183 14.513 1.00 95.69 132 LEU A CA 1
ATOM 1034 C C . LEU A 1 132 ? -6.162 9.523 13.791 1.00 95.69 132 LEU A C 1
ATOM 1036 O O . LEU A 1 132 ? -5.978 9.544 12.577 1.00 95.69 132 LEU A O 1
ATOM 1040 N N . LYS A 1 133 ? -6.222 10.642 14.518 1.00 95.50 133 LYS A N 1
ATOM 1041 C CA . LYS A 1 133 ? -6.043 11.973 13.934 1.00 95.50 133 LYS A CA 1
ATOM 1042 C C . LYS A 1 133 ? -4.649 12.131 13.326 1.00 95.50 133 LYS A C 1
ATOM 1044 O O . LYS A 1 133 ? -4.542 12.587 12.189 1.00 95.50 133 LYS A O 1
ATOM 1049 N N . ILE A 1 134 ? -3.606 11.734 14.056 1.00 94.31 134 ILE A N 1
ATOM 1050 C CA . ILE A 1 134 ? -2.216 11.794 13.581 1.00 94.31 134 ILE A CA 1
ATOM 1051 C C . ILE A 1 134 ? -2.037 10.902 12.350 1.00 94.31 134 ILE A C 1
ATOM 1053 O O . ILE A 1 134 ? -1.584 11.382 11.313 1.00 94.31 134 ILE A O 1
ATOM 1057 N N . GLU A 1 135 ? -2.464 9.642 12.439 1.00 93.31 135 GLU A N 1
ATOM 1058 C CA . GLU A 1 135 ? -2.335 8.676 11.348 1.00 93.31 135 GLU A CA 1
ATOM 1059 C C . GLU A 1 135 ? -3.115 9.127 10.110 1.00 93.31 135 GLU A C 1
ATOM 1061 O O . GLU A 1 135 ? -2.606 9.061 9.000 1.00 93.31 135 GLU A O 1
ATOM 1066 N N . SER A 1 136 ? -4.329 9.660 10.280 1.00 93.81 136 SER A N 1
ATOM 1067 C CA . SER A 1 136 ? -5.128 10.160 9.157 1.00 93.81 136 SER A CA 1
ATOM 1068 C C . SER A 1 136 ? -4.446 11.314 8.421 1.00 93.81 136 SER A C 1
ATOM 1070 O O . SER A 1 136 ? -4.468 11.350 7.195 1.00 93.81 136 SER A O 1
ATOM 1072 N N . ALA A 1 137 ? -3.797 12.229 9.148 1.00 94.56 137 ALA A N 1
ATOM 1073 C CA . ALA A 1 137 ? -3.071 13.337 8.540 1.00 94.56 137 ALA A CA 1
ATOM 1074 C C . ALA A 1 137 ? -1.827 12.849 7.782 1.00 94.56 137 ALA A C 1
ATOM 1076 O O . ALA A 1 137 ? -1.536 13.342 6.692 1.00 94.56 137 ALA A O 1
ATOM 1077 N N . GLU A 1 138 ? -1.116 11.865 8.335 1.00 93.06 138 GLU A N 1
ATOM 1078 C CA . GLU A 1 138 ? 0.040 11.254 7.678 1.00 93.06 138 GLU A CA 1
ATOM 1079 C C . GLU A 1 138 ? -0.371 10.454 6.434 1.00 93.06 138 GLU A C 1
ATOM 1081 O O . GLU A 1 138 ? 0.247 10.592 5.383 1.00 93.06 138 GLU A O 1
ATOM 1086 N N . VAL A 1 139 ? -1.467 9.698 6.502 1.00 94.06 139 VAL A N 1
ATOM 1087 C CA . VAL A 1 139 ? -2.035 8.965 5.363 1.00 94.06 139 VAL A CA 1
ATOM 1088 C C . VAL A 1 139 ? -2.406 9.909 4.223 1.00 94.06 139 VAL A C 1
ATOM 1090 O O . VAL A 1 139 ? -2.018 9.665 3.081 1.00 94.06 139 VAL A O 1
ATOM 1093 N N . GLU A 1 140 ? -3.103 11.010 4.508 1.00 93.50 140 GLU A N 1
ATOM 1094 C CA . GLU A 1 140 ? -3.448 11.998 3.480 1.00 93.50 140 GLU A CA 1
ATOM 1095 C C . GLU A 1 140 ? -2.197 12.642 2.869 1.00 93.50 140 GLU A C 1
ATOM 1097 O O . GLU A 1 140 ? -2.109 12.811 1.650 1.00 93.50 140 GLU A O 1
ATOM 1102 N N . ARG A 1 141 ? -1.174 12.922 3.685 1.00 94.88 141 ARG A N 1
ATOM 1103 C CA . ARG A 1 141 ? 0.117 13.416 3.194 1.00 94.88 141 ARG A CA 1
ATOM 1104 C C . ARG A 1 141 ? 0.809 12.405 2.277 1.00 94.88 141 ARG A C 1
ATOM 1106 O O . ARG A 1 141 ? 1.326 12.793 1.229 1.00 94.88 141 ARG A O 1
ATOM 1113 N N . GLN A 1 142 ? 0.826 11.128 2.652 1.00 93.69 142 GLN A N 1
ATOM 1114 C CA . GLN A 1 142 ? 1.432 10.061 1.856 1.00 93.69 142 GLN A CA 1
ATOM 1115 C C . GLN A 1 142 ? 0.691 9.860 0.535 1.00 93.69 142 GLN A C 1
ATOM 1117 O O . GLN A 1 142 ? 1.332 9.794 -0.511 1.00 93.69 142 GLN A O 1
ATOM 1122 N N . LYS A 1 143 ? -0.647 9.841 0.552 1.00 93.19 143 LYS A N 1
ATOM 1123 C CA . LYS A 1 143 ? -1.461 9.766 -0.670 1.00 93.19 143 LYS A CA 1
ATOM 1124 C C . LYS A 1 143 ? -1.188 10.938 -1.602 1.00 93.19 143 LYS A C 1
ATOM 1126 O O . LYS A 1 143 ? -0.930 10.720 -2.781 1.00 93.19 143 LYS A O 1
ATOM 1131 N N . ALA A 1 144 ? -1.162 12.161 -1.074 1.00 94.12 144 ALA A N 1
ATOM 1132 C CA . ALA A 1 144 ? -0.845 13.346 -1.865 1.00 94.12 144 ALA A CA 1
ATOM 1133 C C . ALA A 1 144 ? 0.569 13.279 -2.470 1.00 94.12 144 ALA A C 1
ATOM 1135 O O . ALA A 1 144 ? 0.772 13.682 -3.614 1.00 94.12 144 ALA A O 1
ATOM 1136 N N . ALA A 1 145 ? 1.550 12.746 -1.733 1.00 93.12 145 ALA A N 1
ATOM 1137 C CA . ALA A 1 145 ? 2.906 12.554 -2.243 1.00 93.12 145 ALA A CA 1
ATOM 1138 C C . ALA A 1 145 ? 2.964 11.508 -3.369 1.00 93.12 145 ALA A C 1
ATOM 1140 O O . ALA A 1 145 ? 3.629 11.743 -4.379 1.00 93.12 145 ALA A O 1
ATOM 1141 N N . VAL A 1 146 ? 2.255 10.386 -3.217 1.00 92.88 146 VAL A N 1
ATOM 1142 C CA . VAL A 1 146 ? 2.174 9.328 -4.235 1.00 92.88 146 VAL A CA 1
ATOM 1143 C C . VAL A 1 146 ? 1.455 9.828 -5.491 1.00 92.88 146 VAL A C 1
ATOM 1145 O O . VAL A 1 146 ? 1.948 9.601 -6.592 1.00 92.88 146 VAL A O 1
ATOM 1148 N N . GLU A 1 147 ? 0.345 10.555 -5.352 1.00 91.44 147 GLU A N 1
ATOM 1149 C CA . GLU A 1 147 ? -0.361 11.147 -6.497 1.00 91.44 147 GLU A CA 1
ATOM 1150 C C . GLU A 1 147 ? 0.493 12.185 -7.224 1.00 91.44 147 GLU A C 1
ATOM 1152 O O . GLU A 1 147 ? 0.590 12.158 -8.448 1.00 91.44 147 GLU A O 1
ATOM 1157 N N . LYS A 1 148 ? 1.202 13.042 -6.480 1.00 93.38 148 LYS A N 1
ATOM 1158 C CA . LYS A 1 148 ? 2.123 14.018 -7.070 1.00 93.38 148 LYS A CA 1
ATOM 1159 C C . LYS A 1 148 ? 3.271 13.346 -7.830 1.00 93.38 148 LYS A C 1
ATOM 1161 O O . LYS A 1 148 ? 3.672 13.833 -8.884 1.00 93.38 148 LYS A O 1
ATOM 1166 N N . ALA A 1 149 ? 3.810 12.243 -7.307 1.00 90.94 149 ALA A N 1
ATOM 1167 C CA . ALA A 1 149 ? 4.786 11.435 -8.036 1.00 90.94 149 ALA A CA 1
ATOM 1168 C C . ALA A 1 149 ? 4.158 10.822 -9.302 1.00 90.94 149 ALA A C 1
ATOM 1170 O O . ALA A 1 149 ? 4.769 10.856 -10.366 1.00 90.94 149 ALA A O 1
ATOM 1171 N N . GLY A 1 150 ? 2.905 10.368 -9.214 1.00 93.56 150 GLY A N 1
ATOM 1172 C CA . GLY A 1 150 ? 2.127 9.896 -10.356 1.00 93.56 150 GLY A CA 1
ATOM 1173 C C . GLY A 1 150 ? 1.914 10.949 -11.441 1.00 93.56 150 GLY A C 1
ATOM 1174 O O . GLY A 1 150 ? 1.991 10.621 -12.619 1.00 93.56 150 GLY A O 1
ATOM 1175 N N . ASP A 1 151 ? 1.689 12.213 -11.084 1.00 93.94 151 ASP A N 1
ATOM 1176 C CA . ASP A 1 151 ? 1.600 13.307 -12.058 1.00 93.94 151 ASP A CA 1
ATOM 1177 C C . ASP A 1 151 ? 2.916 13.522 -12.811 1.00 93.94 151 ASP A C 1
ATOM 1179 O O . ASP A 1 151 ? 2.908 13.702 -14.031 1.00 93.94 151 ASP A O 1
ATOM 1183 N N . ALA A 1 152 ? 4.047 13.457 -12.104 1.00 93.44 152 ALA A N 1
ATOM 1184 C CA . ALA A 1 152 ? 5.365 13.548 -12.724 1.00 93.44 152 ALA A CA 1
ATOM 1185 C C . ALA A 1 152 ? 5.621 12.365 -13.673 1.00 93.44 152 ALA A C 1
ATOM 1187 O O . ALA A 1 152 ? 6.048 12.572 -14.809 1.00 93.44 152 ALA A O 1
ATOM 1188 N N . ASP A 1 153 ? 5.281 11.143 -13.254 1.00 93.38 153 ASP A N 1
ATOM 1189 C CA . ASP A 1 153 ? 5.405 9.946 -14.089 1.00 93.38 153 ASP A CA 1
ATOM 1190 C C . ASP A 1 153 ? 4.472 10.006 -15.314 1.00 93.38 153 ASP A C 1
ATOM 1192 O O . ASP A 1 153 ? 4.871 9.623 -16.412 1.00 93.38 153 ASP A O 1
ATOM 1196 N N . ARG A 1 154 ? 3.249 10.541 -15.175 1.00 95.06 154 ARG A N 1
ATOM 1197 C CA . ARG A 1 154 ? 2.319 10.774 -16.298 1.00 95.06 154 ARG A CA 1
ATOM 1198 C C . ARG A 1 154 ? 2.900 11.752 -17.321 1.00 95.06 154 ARG A C 1
ATOM 1200 O O . ARG A 1 154 ? 2.805 11.497 -18.521 1.00 95.06 154 ARG A O 1
ATOM 1207 N N . ALA A 1 155 ? 3.511 12.844 -16.861 1.00 95.69 155 ALA A N 1
ATOM 1208 C CA . ALA A 1 155 ? 4.181 13.801 -17.739 1.00 95.69 155 ALA A CA 1
ATOM 1209 C C . ALA A 1 155 ? 5.386 13.165 -18.454 1.00 95.69 155 ALA A C 1
ATOM 1211 O O . ALA A 1 155 ? 5.520 13.309 -19.669 1.00 95.69 155 ALA A O 1
ATOM 1212 N N . ALA A 1 156 ? 6.201 12.391 -17.730 1.00 94.69 156 ALA A N 1
ATOM 1213 C CA . ALA A 1 156 ? 7.333 11.662 -18.299 1.00 94.69 156 ALA A CA 1
ATOM 1214 C C . ALA A 1 156 ? 6.893 10.626 -19.349 1.00 94.69 156 ALA A C 1
ATOM 1216 O O . ALA A 1 156 ? 7.539 10.486 -20.386 1.00 94.69 156 ALA A O 1
ATOM 1217 N N . VAL A 1 157 ? 5.763 9.937 -19.133 1.00 96.38 157 VAL A N 1
ATOM 1218 C CA . VAL A 1 157 ? 5.171 9.036 -20.138 1.00 96.38 157 VAL A CA 1
ATOM 1219 C C . VAL A 1 157 ? 4.795 9.801 -21.402 1.00 96.38 157 VAL A C 1
ATOM 1221 O O . VAL A 1 157 ? 5.133 9.345 -22.489 1.00 96.38 157 VAL A O 1
ATOM 1224 N N . ALA A 1 158 ? 4.136 10.956 -21.284 1.00 96.38 158 ALA A N 1
ATOM 1225 C CA . ALA A 1 158 ? 3.747 11.751 -22.448 1.00 96.38 158 ALA A CA 1
ATOM 1226 C C . ALA A 1 158 ? 4.970 12.234 -23.251 1.00 96.38 158 ALA A C 1
ATOM 1228 O O . ALA A 1 158 ? 4.977 12.159 -24.480 1.00 96.38 158 ALA A O 1
ATOM 1229 N N . GLU A 1 159 ? 6.029 12.673 -22.566 1.00 95.88 159 GLU A N 1
ATOM 1230 C CA . GLU A 1 159 ? 7.289 13.063 -23.203 1.00 95.88 159 GLU A CA 1
ATOM 1231 C C . GLU A 1 159 ? 7.981 11.873 -23.883 1.00 95.88 159 GLU A C 1
ATOM 1233 O O . GLU A 1 159 ? 8.421 11.970 -25.030 1.00 95.88 159 GLU A O 1
ATOM 1238 N N . ALA A 1 160 ? 8.055 10.725 -23.208 1.00 95.00 160 ALA A N 1
ATOM 1239 C CA . ALA A 1 160 ? 8.622 9.505 -23.771 1.00 95.00 160 ALA A CA 1
ATOM 1240 C C . ALA A 1 160 ? 7.813 8.994 -24.980 1.00 95.00 160 ALA A C 1
ATOM 1242 O O . ALA A 1 160 ? 8.407 8.581 -25.973 1.00 95.00 160 ALA A O 1
ATOM 1243 N N . GLU A 1 161 ? 6.480 9.079 -24.961 1.00 95.44 161 GLU A N 1
ATOM 1244 C CA . GLU A 1 161 ? 5.628 8.732 -26.108 1.00 95.44 161 GLU A CA 1
ATOM 1245 C C . GLU A 1 161 ? 5.836 9.685 -27.295 1.00 95.44 161 GLU A C 1
ATOM 1247 O O . GLU A 1 161 ? 5.894 9.226 -28.438 1.00 95.44 161 GLU A O 1
ATOM 1252 N N . ALA A 1 162 ? 6.026 10.984 -27.042 1.00 95.56 162 ALA A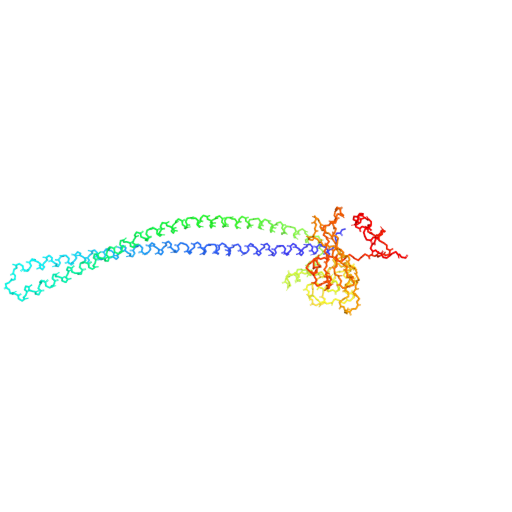 N 1
ATOM 1253 C CA . ALA A 1 162 ? 6.366 11.952 -28.083 1.00 95.56 162 ALA A CA 1
ATOM 1254 C C . ALA A 1 162 ? 7.746 11.667 -28.701 1.00 95.56 162 ALA A C 1
ATOM 1256 O O . ALA A 1 162 ? 7.859 11.569 -29.924 1.00 95.56 162 ALA A O 1
ATOM 1257 N N . ARG A 1 163 ? 8.780 11.446 -27.873 1.00 94.06 163 ARG A N 1
ATOM 1258 C CA . ARG A 1 163 ? 10.129 11.065 -28.338 1.00 94.06 163 ARG A CA 1
ATOM 1259 C C . ARG A 1 163 ? 10.092 9.774 -29.157 1.00 94.06 163 ARG A C 1
ATOM 1261 O O . ARG A 1 163 ? 10.668 9.713 -30.242 1.00 94.06 163 ARG A O 1
ATOM 1268 N N . ARG A 1 164 ? 9.343 8.773 -28.682 1.00 94.62 164 ARG A N 1
ATOM 1269 C CA . ARG A 1 164 ? 9.103 7.510 -29.391 1.00 94.62 164 ARG A CA 1
ATOM 1270 C C . ARG A 1 164 ? 8.466 7.736 -30.763 1.00 94.62 164 ARG A C 1
ATOM 1272 O O . ARG A 1 164 ? 8.862 7.083 -31.722 1.00 94.62 164 ARG A O 1
ATOM 1279 N N . ALA A 1 165 ? 7.471 8.615 -30.868 1.00 93.56 165 ALA A N 1
ATOM 1280 C CA . ALA A 1 165 ? 6.794 8.895 -32.133 1.00 93.56 165 ALA A CA 1
ATOM 1281 C C . ALA A 1 165 ? 7.733 9.554 -33.153 1.00 93.56 165 ALA A C 1
ATOM 1283 O O . ALA A 1 165 ? 7.757 9.120 -34.302 1.00 93.56 165 ALA A O 1
ATOM 1284 N N . THR A 1 166 ? 8.536 10.533 -32.724 1.00 92.75 166 THR A N 1
ATOM 1285 C CA . THR A 1 166 ? 9.525 11.207 -33.579 1.00 92.75 166 THR A CA 1
ATOM 1286 C C . THR A 1 166 ? 10.579 10.228 -34.093 1.00 92.75 166 THR A C 1
ATOM 1288 O O . THR A 1 166 ? 10.767 10.114 -35.299 1.00 92.75 166 THR A O 1
ATOM 1291 N N . LEU A 1 167 ? 11.195 9.436 -33.207 1.00 91.00 167 LEU A N 1
ATOM 1292 C CA . LEU A 1 167 ? 12.222 8.456 -33.593 1.00 91.00 167 LEU A CA 1
ATOM 1293 C C . LEU A 1 167 ? 11.712 7.428 -34.606 1.00 91.00 167 LEU A C 1
ATOM 1295 O O . LEU A 1 167 ? 12.451 7.003 -35.487 1.00 91.00 167 LEU A O 1
ATOM 1299 N N . ARG A 1 168 ? 10.437 7.042 -34.516 1.00 91.94 168 ARG A N 1
ATOM 1300 C CA . ARG A 1 168 ? 9.829 6.098 -35.462 1.00 91.94 168 ARG A CA 1
ATOM 1301 C C . ARG A 1 168 ? 9.580 6.683 -36.850 1.00 91.94 168 ARG A C 1
ATOM 1303 O O . ARG A 1 168 ? 9.407 5.905 -37.775 1.00 91.94 168 ARG A O 1
ATOM 1310 N N . GLN A 1 169 ? 9.538 8.004 -37.014 1.00 90.88 169 GLN A N 1
ATOM 1311 C CA . GLN A 1 169 ? 9.436 8.621 -38.343 1.00 90.88 169 GLN A CA 1
ATOM 1312 C C . GLN A 1 169 ? 10.768 8.568 -39.099 1.00 90.88 169 GLN A C 1
ATOM 1314 O O . GLN A 1 169 ? 10.775 8.549 -40.326 1.00 90.88 169 GLN A O 1
ATOM 1319 N N . ASP A 1 170 ? 11.877 8.493 -38.363 1.00 86.88 170 ASP A N 1
ATOM 1320 C CA . ASP A 1 170 ? 13.231 8.550 -38.910 1.00 86.88 170 ASP A CA 1
ATOM 1321 C C . ASP A 1 170 ? 13.842 7.167 -39.198 1.00 86.88 170 ASP A C 1
ATOM 1323 O O . ASP A 1 170 ? 15.001 7.104 -39.614 1.00 86.88 170 ASP A O 1
ATOM 1327 N N . VAL A 1 171 ? 13.119 6.069 -38.949 1.00 88.94 171 VAL A N 1
ATOM 1328 C CA . VAL A 1 171 ? 13.587 4.681 -39.137 1.00 88.94 171 VAL A CA 1
ATOM 1329 C C . VAL A 1 171 ? 12.829 4.019 -40.287 1.00 88.94 171 VAL A C 1
ATOM 1331 O O . VAL A 1 171 ? 11.626 4.221 -40.439 1.00 88.94 171 VAL A O 1
ATOM 1334 N N . ASP A 1 172 ? 13.522 3.185 -41.067 1.00 90.12 172 ASP A N 1
ATOM 1335 C CA . ASP A 1 172 ? 12.914 2.395 -42.141 1.00 90.12 172 ASP A CA 1
ATOM 1336 C C . ASP A 1 172 ? 11.735 1.523 -41.662 1.00 90.12 172 ASP A C 1
ATOM 1338 O O . ASP A 1 172 ? 11.798 0.825 -40.642 1.00 90.12 172 ASP A O 1
ATOM 1342 N N . GLU A 1 173 ? 10.655 1.517 -42.446 1.00 90.06 173 GLU A N 1
ATOM 1343 C CA . GLU A 1 173 ? 9.403 0.831 -42.112 1.00 90.06 173 GLU A CA 1
ATOM 1344 C C . GLU A 1 173 ? 9.578 -0.694 -41.992 1.00 90.06 173 GLU A C 1
ATOM 1346 O O . GLU A 1 173 ? 8.991 -1.326 -41.109 1.00 90.06 173 GLU A O 1
ATOM 1351 N N . THR A 1 174 ? 10.440 -1.304 -42.812 1.00 89.69 174 THR A N 1
ATOM 1352 C CA . THR A 1 174 ? 10.691 -2.756 -42.789 1.00 89.69 174 THR A CA 1
ATOM 1353 C C . THR A 1 174 ? 11.395 -3.173 -41.499 1.00 89.69 174 THR A C 1
ATOM 1355 O O . THR A 1 174 ? 11.081 -4.213 -40.898 1.00 89.69 174 THR A O 1
ATOM 1358 N N . LEU A 1 175 ? 12.334 -2.342 -41.039 1.00 89.50 175 LEU A N 1
ATOM 1359 C CA . LEU A 1 175 ? 13.032 -2.545 -39.775 1.00 89.50 175 LEU A CA 1
ATOM 1360 C C . LEU A 1 175 ? 12.091 -2.360 -38.581 1.00 89.50 175 LEU A C 1
ATOM 1362 O O . LEU A 1 175 ? 12.103 -3.189 -37.667 1.00 89.50 175 LEU A O 1
ATOM 1366 N N . LEU A 1 176 ? 11.215 -1.352 -38.615 1.00 92.19 176 LEU A N 1
ATOM 1367 C CA . LEU A 1 176 ? 10.204 -1.130 -37.575 1.00 92.19 176 LEU A CA 1
ATOM 1368 C C . LEU A 1 176 ? 9.207 -2.288 -37.458 1.00 92.19 176 LEU A C 1
ATOM 1370 O O . LEU A 1 176 ? 8.893 -2.713 -36.346 1.00 92.19 176 LEU A O 1
ATOM 1374 N N . LEU A 1 177 ? 8.750 -2.859 -38.576 1.00 92.38 177 LEU A N 1
ATOM 1375 C CA . LEU A 1 177 ? 7.872 -4.037 -38.557 1.00 92.38 177 LEU A CA 1
ATOM 1376 C C . LEU A 1 177 ? 8.553 -5.243 -37.896 1.00 92.38 177 LEU A C 1
ATOM 1378 O O . LEU A 1 177 ? 7.936 -5.983 -37.120 1.00 92.38 177 LEU A O 1
ATOM 1382 N N . THR A 1 178 ? 9.842 -5.438 -38.180 1.00 90.81 178 THR A N 1
ATOM 1383 C CA . THR A 1 178 ? 10.639 -6.500 -37.556 1.00 90.81 178 THR A CA 1
ATOM 1384 C C . THR A 1 178 ? 10.822 -6.241 -36.063 1.00 90.81 178 THR A C 1
ATOM 1386 O O . THR A 1 178 ? 10.605 -7.157 -35.263 1.00 90.81 178 THR A O 1
ATOM 1389 N N . TYR A 1 179 ? 11.142 -5.001 -35.689 1.00 93.69 179 TYR A N 1
ATOM 1390 C CA . TYR A 1 179 ? 11.256 -4.537 -34.310 1.00 93.69 179 TYR A CA 1
ATOM 1391 C C . TYR A 1 179 ? 9.977 -4.810 -33.509 1.00 93.69 179 TYR A C 1
ATOM 1393 O O . TYR A 1 179 ? 10.020 -5.533 -32.512 1.00 93.69 179 TYR A O 1
ATOM 1401 N N . ASP A 1 180 ? 8.826 -4.321 -33.977 1.00 92.50 180 ASP A N 1
ATOM 1402 C CA . ASP A 1 180 ? 7.546 -4.412 -33.265 1.00 92.50 180 ASP A CA 1
ATOM 1403 C C . ASP A 1 180 ? 7.096 -5.865 -33.067 1.00 92.50 180 ASP A C 1
ATOM 1405 O O . ASP A 1 180 ? 6.581 -6.240 -32.008 1.00 92.50 180 ASP A O 1
ATOM 1409 N N . ARG A 1 181 ? 7.328 -6.721 -34.070 1.00 93.88 181 ARG A N 1
ATOM 1410 C CA . ARG A 1 181 ? 7.034 -8.158 -33.987 1.00 93.88 181 ARG A CA 1
ATOM 1411 C C . ARG A 1 181 ? 7.844 -8.836 -32.880 1.00 93.88 181 ARG A C 1
ATOM 1413 O O . ARG A 1 181 ? 7.310 -9.665 -32.133 1.00 93.88 181 ARG A O 1
ATOM 1420 N N . ILE A 1 182 ? 9.131 -8.508 -32.768 1.00 92.38 182 ILE A N 1
ATOM 1421 C CA . ILE A 1 182 ? 9.998 -9.076 -31.731 1.00 92.38 182 ILE A CA 1
ATOM 1422 C C . ILE A 1 182 ? 9.628 -8.485 -30.368 1.00 92.38 182 ILE A C 1
ATOM 1424 O O . ILE A 1 182 ? 9.464 -9.241 -29.412 1.00 92.38 182 ILE A O 1
ATOM 1428 N N . LEU A 1 183 ? 9.404 -7.171 -30.282 1.00 93.00 183 LEU A N 1
ATOM 1429 C CA . LEU A 1 183 ? 8.998 -6.486 -29.055 1.00 93.00 183 LEU A CA 1
ATOM 1430 C C . LEU A 1 183 ? 7.728 -7.114 -28.464 1.00 93.00 183 LEU A C 1
ATOM 1432 O O . LEU A 1 183 ? 7.711 -7.499 -27.296 1.00 93.00 183 LEU A O 1
ATOM 1436 N N . LYS A 1 184 ? 6.697 -7.328 -29.291 1.00 91.31 184 LYS A N 1
ATOM 1437 C CA . LYS A 1 184 ? 5.423 -7.933 -28.870 1.00 91.31 184 LYS A CA 1
ATOM 1438 C C . LYS A 1 184 ? 5.570 -9.366 -28.351 1.00 91.31 184 LYS A C 1
ATOM 1440 O O . LYS A 1 184 ? 4.817 -9.777 -27.474 1.00 91.31 184 LYS A O 1
ATOM 1445 N N . SER A 1 185 ? 6.500 -10.142 -28.904 1.00 89.88 185 SER A N 1
ATOM 1446 C CA . SER A 1 185 ? 6.676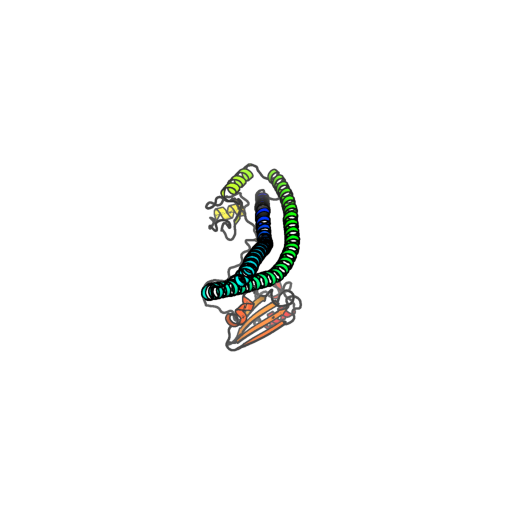 -11.557 -28.544 1.00 89.88 185 SER A CA 1
ATOM 1447 C C . SER A 1 185 ? 7.679 -11.787 -27.412 1.00 89.88 185 SER A C 1
ATOM 1449 O O . SER A 1 185 ? 7.585 -12.793 -26.710 1.00 89.88 185 SER A O 1
ATOM 1451 N N . ARG A 1 186 ? 8.655 -10.890 -27.237 1.00 86.81 186 ARG A N 1
ATOM 1452 C CA . ARG A 1 186 ? 9.820 -11.094 -26.360 1.00 86.81 186 ARG A CA 1
ATOM 1453 C C . ARG A 1 186 ? 10.048 -9.983 -25.330 1.00 86.81 186 ARG A C 1
ATOM 1455 O O . ARG A 1 186 ? 10.969 -10.119 -24.525 1.00 86.81 186 ARG A O 1
ATOM 1462 N N . GLY A 1 187 ? 9.273 -8.900 -25.365 1.00 86.62 187 GLY A N 1
ATOM 1463 C CA . GLY A 1 187 ? 9.355 -7.755 -24.449 1.00 86.62 187 GLY A CA 1
ATOM 1464 C C . GLY A 1 187 ? 10.442 -6.726 -24.785 1.00 86.62 187 GLY A C 1
ATOM 1465 O O . GLY A 1 187 ? 10.281 -5.560 -24.458 1.00 86.62 187 GLY A O 1
ATOM 1466 N N . PHE A 1 188 ? 11.516 -7.134 -25.465 1.00 89.06 188 PHE A N 1
ATOM 1467 C CA . PHE A 1 188 ? 12.571 -6.262 -25.995 1.00 89.06 188 PHE A CA 1
ATOM 1468 C C . PHE A 1 188 ? 13.150 -6.879 -27.277 1.00 89.06 188 PHE A C 1
ATOM 1470 O O . PHE A 1 188 ? 13.231 -8.111 -27.392 1.00 89.06 188 PHE A O 1
ATOM 1477 N N . ALA A 1 189 ? 13.507 -6.039 -28.249 1.00 90.81 189 ALA A N 1
ATOM 1478 C CA . ALA A 1 189 ? 13.763 -6.443 -29.632 1.00 90.81 189 ALA A CA 1
ATOM 1479 C C . ALA A 1 189 ? 15.240 -6.426 -30.054 1.00 90.81 189 ALA A C 1
ATOM 1481 O O . ALA A 1 189 ? 15.625 -7.216 -30.918 1.00 90.81 189 ALA A O 1
ATOM 1482 N N . MET A 1 190 ? 16.055 -5.585 -29.421 1.00 92.75 190 MET A N 1
ATOM 1483 C CA . MET A 1 190 ? 17.485 -5.408 -29.656 1.00 92.75 190 MET A CA 1
ATOM 1484 C C . MET A 1 190 ? 18.302 -6.138 -28.590 1.00 92.75 190 MET A C 1
ATOM 1486 O O . MET A 1 190 ? 17.967 -6.122 -27.402 1.00 92.75 190 MET A O 1
ATOM 1490 N N . ALA A 1 191 ? 19.396 -6.764 -29.006 1.00 91.69 191 ALA A N 1
ATOM 1491 C CA . ALA A 1 191 ? 20.323 -7.461 -28.132 1.00 91.69 191 ALA A CA 1
ATOM 1492 C C . ALA A 1 191 ? 21.767 -7.102 -28.477 1.00 91.69 191 ALA A C 1
ATOM 1494 O O . ALA A 1 191 ? 22.185 -7.192 -29.630 1.00 91.69 191 ALA A O 1
ATOM 1495 N N . GLU A 1 192 ? 22.538 -6.756 -27.454 1.00 90.81 192 GLU A N 1
ATOM 1496 C CA . GLU A 1 192 ? 23.955 -6.473 -27.621 1.00 90.81 192 GLU A CA 1
ATOM 1497 C C . GLU A 1 192 ? 24.753 -7.752 -27.880 1.00 90.81 192 GLU A C 1
ATOM 1499 O O . GLU A 1 192 ? 24.472 -8.812 -27.303 1.00 90.81 192 GLU A O 1
ATOM 1504 N N . VAL A 1 193 ? 25.772 -7.646 -28.729 1.00 89.56 193 VAL A N 1
ATOM 1505 C CA . VAL A 1 193 ? 26.802 -8.668 -28.890 1.00 89.56 193 VAL A CA 1
ATOM 1506 C C . VAL A 1 193 ? 28.025 -8.293 -28.060 1.00 89.56 193 VAL A C 1
ATOM 1508 O O . VAL A 1 193 ? 28.747 -7.360 -28.407 1.00 89.56 193 VAL A O 1
ATOM 1511 N N . MET A 1 194 ? 28.288 -9.069 -27.007 1.00 86.94 194 MET A N 1
ATOM 1512 C CA . MET A 1 194 ? 29.528 -8.987 -26.227 1.00 86.94 194 MET A CA 1
ATOM 1513 C C . MET A 1 194 ? 30.263 -10.323 -26.280 1.00 86.94 194 MET A C 1
ATOM 1515 O O . MET A 1 194 ? 29.634 -11.371 -26.160 1.00 86.94 194 MET A O 1
ATOM 1519 N N . GLU A 1 195 ? 31.577 -10.310 -26.514 1.00 85.06 195 GLU A N 1
ATOM 1520 C CA . GLU A 1 195 ? 32.422 -11.521 -26.524 1.00 85.06 195 GLU A CA 1
ATOM 1521 C C . GLU A 1 195 ? 31.893 -12.664 -27.425 1.00 85.06 195 GLU A C 1
ATOM 1523 O O . GLU A 1 195 ? 31.921 -13.839 -27.066 1.00 85.06 195 GLU A O 1
ATOM 1528 N N . HIS A 1 196 ? 31.398 -12.336 -28.625 1.00 87.81 196 HIS A N 1
ATOM 1529 C CA . HIS A 1 196 ? 30.755 -13.292 -29.550 1.00 87.81 196 HIS A CA 1
ATOM 1530 C C . HIS A 1 196 ? 29.484 -13.954 -28.991 1.00 87.81 196 HIS A C 1
ATOM 1532 O O . HIS A 1 196 ? 29.063 -15.005 -29.471 1.00 87.81 196 HIS A O 1
ATOM 1538 N N . ARG A 1 197 ? 28.839 -13.349 -27.994 1.00 90.31 197 ARG A N 1
ATOM 1539 C CA . ARG A 1 197 ? 27.629 -13.856 -27.354 1.00 90.31 197 ARG A CA 1
ATOM 1540 C C . ARG A 1 197 ? 26.497 -12.843 -27.464 1.00 90.31 197 ARG A C 1
ATOM 1542 O O . ARG A 1 197 ? 26.689 -11.646 -27.284 1.00 90.31 197 ARG A O 1
ATOM 1549 N N . CYS A 1 198 ? 25.290 -13.335 -27.725 1.00 91.31 198 CYS A N 1
ATOM 1550 C CA . CYS A 1 198 ? 24.083 -12.520 -27.635 1.00 91.31 198 CYS A CA 1
ATOM 1551 C C . CYS A 1 198 ? 23.731 -12.283 -26.162 1.00 91.31 198 CYS A C 1
ATOM 1553 O O . CYS A 1 198 ? 23.428 -13.237 -25.449 1.00 91.31 198 CYS A O 1
ATOM 1555 N N . MET A 1 199 ? 23.692 -11.034 -25.704 1.00 90.56 199 MET A N 1
ATOM 1556 C CA . MET A 1 199 ? 23.441 -10.724 -24.291 1.00 90.56 199 MET A CA 1
ATOM 1557 C C . MET A 1 199 ? 22.019 -11.029 -23.822 1.00 90.56 199 MET A C 1
ATOM 1559 O O . MET A 1 199 ? 21.792 -11.274 -22.640 1.00 90.56 199 MET A O 1
ATOM 1563 N N . ALA A 1 200 ? 21.069 -11.120 -24.750 1.00 89.69 200 ALA A N 1
ATOM 1564 C CA . ALA A 1 200 ? 19.683 -11.429 -24.424 1.00 89.69 200 ALA A CA 1
ATOM 1565 C C . ALA A 1 200 ? 19.421 -12.912 -24.122 1.00 89.69 200 ALA A C 1
ATOM 1567 O O . ALA A 1 200 ? 18.573 -13.229 -23.295 1.00 89.69 200 ALA A O 1
ATOM 1568 N N . CYS A 1 201 ? 20.087 -13.828 -24.833 1.00 90.19 201 CYS A N 1
ATOM 1569 C CA . CYS A 1 201 ? 19.885 -15.279 -24.676 1.00 90.19 201 CYS A CA 1
ATOM 1570 C C . CYS A 1 201 ? 21.141 -16.026 -24.232 1.00 90.19 201 CYS A C 1
ATOM 1572 O O . CYS A 1 201 ? 21.102 -17.238 -24.050 1.00 90.19 201 CYS A O 1
ATOM 1574 N N . GLN A 1 202 ? 22.250 -15.306 -24.081 1.00 91.44 202 GLN A N 1
ATOM 1575 C CA . GLN A 1 202 ? 23.550 -15.816 -23.665 1.00 91.44 202 GLN A CA 1
ATOM 1576 C C . GLN A 1 202 ? 24.128 -16.908 -24.583 1.00 91.44 202 GLN A C 1
ATOM 1578 O O . GLN A 1 202 ? 25.082 -17.590 -24.216 1.00 91.44 202 GLN A O 1
ATOM 1583 N N . PHE A 1 203 ? 23.595 -17.049 -25.799 1.00 91.00 203 PHE A N 1
ATOM 1584 C CA . PHE A 1 203 ? 24.062 -18.031 -26.768 1.00 91.00 203 PHE A CA 1
ATOM 1585 C C . PHE A 1 203 ? 25.258 -17.506 -27.570 1.00 91.00 203 PHE A C 1
ATOM 1587 O O . PHE A 1 203 ? 25.310 -16.323 -27.926 1.00 91.00 203 PHE A O 1
ATOM 1594 N N . MET A 1 204 ? 26.206 -18.397 -27.864 1.00 90.62 204 MET A N 1
ATOM 1595 C CA . MET A 1 204 ? 27.390 -18.084 -28.660 1.00 90.62 204 MET A CA 1
ATOM 1596 C C . MET A 1 204 ? 27.013 -17.951 -30.139 1.00 90.62 204 MET A C 1
ATOM 1598 O O . MET A 1 204 ? 26.393 -18.836 -30.728 1.00 90.62 204 MET A O 1
ATOM 1602 N N . LEU A 1 205 ? 27.371 -16.822 -30.733 1.00 90.94 205 LEU A N 1
ATOM 1603 C CA . LEU A 1 205 ? 27.082 -16.492 -32.119 1.00 90.94 205 LEU A CA 1
ATOM 1604 C C . LEU A 1 205 ? 28.171 -17.058 -33.031 1.00 90.94 205 LEU A C 1
ATOM 1606 O O . LEU A 1 205 ? 29.350 -17.104 -32.678 1.00 90.94 205 LEU A O 1
ATOM 1610 N N . ARG A 1 206 ? 27.778 -17.471 -34.238 1.00 92.00 206 ARG A N 1
ATOM 1611 C CA . ARG A 1 206 ? 28.730 -17.937 -35.253 1.00 92.00 206 ARG A CA 1
ATOM 1612 C C . ARG A 1 206 ? 29.677 -16.787 -35.635 1.00 92.00 206 ARG A C 1
ATOM 1614 O O . ARG A 1 206 ? 29.203 -15.656 -35.753 1.00 92.00 206 ARG A O 1
ATOM 1621 N N . PRO A 1 207 ? 30.965 -17.052 -35.926 1.00 89.81 207 PRO A N 1
ATOM 1622 C CA . PRO A 1 207 ? 31.919 -16.008 -36.314 1.00 89.81 207 PRO A CA 1
ATOM 1623 C C . PRO A 1 207 ? 31.433 -15.124 -37.472 1.00 89.81 207 PRO A C 1
ATOM 1625 O O . PRO A 1 207 ? 31.619 -13.911 -37.429 1.00 89.81 207 PRO A O 1
ATOM 1628 N N . GLN A 1 208 ? 30.731 -15.711 -38.451 1.00 90.25 208 GLN A N 1
ATOM 1629 C CA . GLN A 1 208 ? 30.127 -14.966 -39.560 1.00 90.25 208 GLN A CA 1
ATOM 1630 C C . GLN A 1 208 ? 29.092 -13.940 -39.078 1.00 90.25 208 GLN A C 1
ATOM 1632 O O . GLN A 1 208 ? 29.139 -12.789 -39.488 1.00 90.25 208 GLN A O 1
ATOM 1637 N N . VAL A 1 209 ? 28.197 -14.329 -38.164 1.00 90.06 209 VAL A N 1
ATOM 1638 C CA . VAL A 1 209 ? 27.166 -13.435 -37.611 1.00 90.06 209 VAL A CA 1
ATOM 1639 C C . VAL A 1 209 ? 27.820 -12.272 -36.868 1.00 90.06 209 VAL A C 1
ATOM 1641 O O . VAL A 1 209 ? 27.431 -11.127 -37.056 1.00 90.06 209 VAL A O 1
ATOM 1644 N N . VAL A 1 210 ? 28.860 -12.541 -36.075 1.00 88.75 210 VAL A N 1
ATOM 1645 C CA . VAL A 1 210 ? 29.592 -11.485 -35.357 1.00 88.75 210 VAL A CA 1
ATOM 1646 C C . VAL A 1 210 ? 30.298 -10.535 -36.326 1.00 88.75 210 VAL A C 1
ATOM 1648 O O . VAL A 1 210 ? 30.291 -9.327 -36.101 1.00 88.75 210 VAL A O 1
ATOM 1651 N N . SER A 1 211 ? 30.880 -11.055 -37.411 1.00 88.44 211 SER A N 1
ATOM 1652 C CA . SER A 1 211 ? 31.503 -10.232 -38.453 1.00 88.44 211 SER A CA 1
ATOM 1653 C C . SER A 1 211 ? 30.488 -9.311 -39.132 1.00 88.44 211 SER A C 1
ATOM 1655 O O . SER A 1 211 ? 30.761 -8.125 -39.290 1.00 88.44 211 SER A O 1
ATOM 1657 N N . ASN A 1 212 ? 29.312 -9.835 -39.482 1.00 87.62 212 ASN A N 1
ATOM 1658 C CA . ASN A 1 212 ? 28.248 -9.068 -40.129 1.00 87.62 212 ASN A CA 1
ATOM 1659 C C . ASN A 1 212 ? 27.697 -7.965 -39.210 1.00 87.62 212 ASN A C 1
ATOM 1661 O O . ASN A 1 212 ? 27.568 -6.818 -39.628 1.00 87.62 212 ASN A O 1
ATOM 1665 N N . VAL A 1 213 ? 27.464 -8.267 -37.927 1.00 87.94 213 VAL A N 1
ATOM 1666 C CA . VAL A 1 213 ? 27.010 -7.260 -36.949 1.00 87.94 213 VAL A CA 1
ATOM 1667 C C . VAL A 1 213 ? 28.076 -6.174 -36.735 1.00 87.94 213 VAL A C 1
ATOM 1669 O O . VAL A 1 213 ? 27.740 -4.998 -36.626 1.00 87.94 213 VAL A O 1
ATOM 1672 N N . ARG A 1 214 ? 29.373 -6.524 -36.733 1.00 85.50 214 ARG A N 1
ATOM 1673 C CA . ARG A 1 214 ? 30.476 -5.541 -36.669 1.00 85.50 214 ARG A CA 1
ATOM 1674 C C . ARG A 1 214 ? 30.573 -4.657 -37.910 1.00 85.50 214 ARG A C 1
ATOM 1676 O O . ARG A 1 214 ? 31.036 -3.528 -37.800 1.00 85.50 214 ARG A O 1
ATOM 1683 N N . ALA A 1 215 ? 30.153 -5.165 -39.066 1.00 84.88 215 ALA A N 1
ATOM 1684 C CA . ALA A 1 215 ? 30.062 -4.393 -40.302 1.00 84.88 215 ALA A CA 1
ATOM 1685 C C . ALA A 1 215 ? 28.840 -3.451 -40.332 1.00 84.88 215 ALA A C 1
ATOM 1687 O O . ALA A 1 215 ? 28.695 -2.687 -41.282 1.00 84.88 215 ALA A O 1
ATOM 1688 N N . GLY A 1 216 ? 27.982 -3.483 -39.303 1.00 80.62 216 GLY A N 1
ATOM 1689 C CA . GLY A 1 216 ? 26.768 -2.669 -39.221 1.00 80.62 216 GLY A CA 1
ATOM 1690 C C . GLY A 1 216 ? 25.573 -3.258 -39.974 1.00 80.62 216 GLY A C 1
ATOM 1691 O O . GLY A 1 216 ? 24.595 -2.551 -40.205 1.00 80.62 216 GLY A O 1
ATOM 1692 N N . GLU A 1 217 ? 25.629 -4.534 -40.370 1.00 85.06 217 GLU A N 1
ATOM 1693 C CA . GLU A 1 217 ? 24.494 -5.208 -41.004 1.00 85.06 217 GLU A CA 1
ATOM 1694 C C . GLU A 1 217 ? 23.404 -5.546 -39.979 1.00 85.06 217 GLU A C 1
ATOM 1696 O O . GLU A 1 217 ? 23.679 -5.970 -38.852 1.00 85.06 217 GLU A O 1
ATOM 1701 N N . VAL A 1 218 ? 22.141 -5.427 -40.396 1.00 87.06 218 VAL A N 1
ATOM 1702 C CA . VAL A 1 218 ? 20.996 -5.844 -39.583 1.00 87.06 218 VAL A CA 1
ATOM 1703 C C . VAL A 1 218 ? 20.895 -7.368 -39.608 1.00 87.06 218 VAL A C 1
ATOM 1705 O O . VAL A 1 218 ? 20.446 -7.959 -40.589 1.00 87.06 218 VAL A O 1
ATOM 1708 N N . VAL A 1 219 ? 21.302 -8.010 -38.512 1.00 90.81 219 VAL A N 1
ATOM 1709 C CA . VAL A 1 219 ? 21.256 -9.471 -38.358 1.00 90.81 219 VAL A CA 1
ATOM 1710 C C . VAL A 1 219 ? 20.457 -9.849 -37.114 1.00 90.81 219 VAL A C 1
ATOM 1712 O O . VAL A 1 219 ? 20.576 -9.225 -36.059 1.00 90.81 219 VAL A O 1
ATOM 1715 N N . ASN A 1 220 ? 19.648 -10.901 -37.215 1.00 91.94 220 ASN A N 1
ATOM 1716 C CA . ASN A 1 220 ? 18.912 -11.467 -36.089 1.00 91.94 220 ASN A CA 1
ATOM 1717 C C . ASN A 1 220 ? 19.691 -12.621 -35.444 1.00 91.94 220 ASN A C 1
ATOM 1719 O O . ASN A 1 220 ? 20.409 -13.366 -36.103 1.00 91.94 220 ASN A O 1
ATOM 1723 N N . CYS A 1 221 ? 19.513 -12.815 -34.141 1.00 92.19 221 CYS A N 1
ATOM 1724 C CA . CYS A 1 221 ? 20.044 -13.970 -33.432 1.00 92.19 221 CYS A CA 1
ATOM 1725 C C . CYS A 1 221 ? 19.303 -15.254 -33.837 1.00 92.19 221 CYS A C 1
ATOM 1727 O O . CYS A 1 221 ? 18.096 -15.349 -33.614 1.00 92.19 221 CYS A O 1
ATOM 1729 N N . ASP A 1 222 ? 20.031 -16.275 -34.294 1.00 90.44 222 ASP A N 1
ATOM 1730 C CA . ASP A 1 222 ? 19.472 -17.590 -34.662 1.00 90.44 222 ASP A CA 1
ATOM 1731 C C . ASP A 1 222 ? 18.703 -18.280 -33.518 1.00 90.44 222 ASP A C 1
ATOM 1733 O O . ASP A 1 222 ? 17.796 -19.071 -33.759 1.00 90.44 222 ASP A O 1
ATOM 1737 N N . SER A 1 223 ? 19.068 -17.996 -32.262 1.00 91.50 223 SER A N 1
ATOM 1738 C CA . SER A 1 223 ? 18.479 -18.640 -31.080 1.00 91.50 223 SER A CA 1
ATOM 1739 C C . SER A 1 223 ? 17.222 -17.920 -30.581 1.00 91.50 223 SER A C 1
ATOM 1741 O O . SER A 1 223 ? 16.178 -18.539 -30.375 1.00 91.50 223 SER A O 1
ATOM 1743 N N . CYS A 1 224 ? 17.287 -16.597 -30.392 1.00 90.19 224 CYS A N 1
ATOM 1744 C CA . CYS A 1 224 ? 16.186 -15.840 -29.781 1.00 90.19 224 CYS A CA 1
ATOM 1745 C C . CYS A 1 224 ? 15.410 -14.928 -30.740 1.00 90.19 224 CYS A C 1
ATOM 1747 O O . CYS A 1 224 ? 14.376 -14.384 -30.346 1.00 90.19 224 CYS A O 1
ATOM 1749 N N . GLY A 1 225 ? 15.886 -14.758 -31.976 1.00 90.38 225 GLY A N 1
ATOM 1750 C CA . GLY A 1 225 ? 15.261 -13.942 -33.020 1.00 90.38 225 GLY A CA 1
ATOM 1751 C C . GLY A 1 225 ? 15.447 -12.427 -32.877 1.00 90.38 225 GLY A C 1
ATOM 1752 O O . GLY A 1 225 ? 15.013 -11.686 -33.756 1.00 90.38 225 GLY A O 1
ATOM 1753 N N . ARG A 1 226 ? 16.086 -11.949 -31.799 1.00 93.06 226 ARG A N 1
ATOM 1754 C CA . ARG A 1 226 ? 16.329 -10.515 -31.554 1.00 93.06 226 ARG A CA 1
ATOM 1755 C C . ARG A 1 226 ? 17.344 -9.929 -32.527 1.00 93.06 226 ARG A C 1
ATOM 1757 O O . ARG A 1 226 ? 18.269 -10.631 -32.925 1.00 93.06 226 ARG A O 1
ATOM 1764 N N . MET A 1 227 ? 17.169 -8.661 -32.878 1.00 92.88 227 MET A N 1
ATOM 1765 C CA . MET A 1 227 ? 18.109 -7.922 -33.722 1.00 92.88 227 MET A CA 1
ATOM 1766 C C . MET A 1 227 ? 19.382 -7.623 -32.936 1.00 92.88 227 MET A C 1
ATOM 1768 O O . MET A 1 227 ? 19.324 -7.260 -31.761 1.00 92.88 227 MET A O 1
ATOM 1772 N N . LEU A 1 228 ? 20.528 -7.841 -33.565 1.00 91.62 228 LEU A N 1
ATOM 1773 C CA . LEU A 1 228 ? 21.834 -7.726 -32.936 1.00 91.62 228 LEU A CA 1
ATOM 1774 C C . LEU A 1 228 ? 22.453 -6.362 -33.234 1.00 91.62 228 LEU A C 1
ATOM 1776 O O . LEU A 1 228 ? 22.384 -5.882 -34.361 1.00 91.62 228 LEU A O 1
ATOM 1780 N N . TYR A 1 229 ? 23.097 -5.774 -32.230 1.00 90.50 229 TYR A N 1
ATOM 1781 C CA . TYR A 1 229 ? 23.940 -4.591 -32.397 1.00 90.50 229 TYR A CA 1
ATOM 1782 C C . TYR A 1 229 ? 25.273 -4.783 -31.669 1.00 90.50 229 TYR A C 1
ATOM 1784 O O . TYR A 1 229 ? 25.389 -5.610 -30.758 1.00 90.50 229 TYR A O 1
ATOM 1792 N N . TYR A 1 230 ? 26.290 -4.034 -32.087 1.00 87.44 230 TYR A N 1
ATOM 1793 C CA . TYR A 1 230 ? 27.637 -4.113 -31.530 1.00 87.44 230 TYR A CA 1
ATOM 1794 C C . TYR A 1 230 ? 28.118 -2.728 -31.115 1.00 87.44 230 TYR A C 1
ATOM 1796 O O . TYR A 1 230 ? 28.215 -1.832 -31.950 1.00 87.44 230 TYR A O 1
ATOM 1804 N N . LEU A 1 231 ? 28.450 -2.575 -29.832 1.00 82.62 231 LEU A N 1
ATOM 1805 C CA . LEU A 1 231 ? 29.129 -1.396 -29.306 1.00 82.62 231 LEU A CA 1
ATOM 1806 C C . LEU A 1 231 ? 30.620 -1.728 -29.134 1.00 82.62 231 LEU A C 1
ATOM 1808 O O . LEU A 1 231 ? 30.963 -2.610 -28.336 1.00 82.62 231 LEU A O 1
ATOM 1812 N N . PRO A 1 232 ? 31.526 -1.060 -29.876 1.00 75.06 232 PRO A N 1
ATOM 1813 C CA . PRO A 1 232 ? 32.965 -1.282 -29.746 1.00 75.06 232 PRO A CA 1
ATOM 1814 C C . PRO A 1 232 ? 33.487 -1.028 -28.326 1.00 75.06 232 PRO A C 1
ATOM 1816 O O . PRO A 1 232 ? 34.359 -1.755 -27.857 1.00 75.06 232 PRO A O 1
ATOM 1819 N N . GLU A 1 233 ? 32.916 -0.040 -27.636 1.00 73.31 233 GLU A N 1
ATOM 1820 C CA . GLU A 1 233 ? 33.306 0.397 -26.289 1.00 73.31 233 GLU A CA 1
ATOM 1821 C C . GLU A 1 233 ? 33.110 -0.691 -25.226 1.00 73.31 233 GLU A C 1
ATOM 1823 O O . GLU A 1 233 ? 33.907 -0.817 -24.301 1.00 73.31 233 GLU A O 1
ATOM 1828 N N . HIS A 1 234 ? 32.085 -1.530 -25.382 1.00 69.88 234 HIS A N 1
ATOM 1829 C CA . HIS A 1 234 ? 31.785 -2.619 -24.450 1.00 69.88 234 HIS A CA 1
ATOM 1830 C C . HIS A 1 234 ? 32.558 -3.911 -24.764 1.00 69.88 234 HIS A C 1
ATOM 1832 O O . HIS A 1 234 ? 32.524 -4.865 -23.994 1.00 69.88 234 HIS A O 1
ATOM 1838 N N . ASN A 1 235 ? 33.277 -3.953 -25.891 1.00 61.66 235 ASN A N 1
ATOM 1839 C CA . ASN A 1 235 ? 34.038 -5.113 -26.362 1.00 61.66 235 ASN A CA 1
ATOM 1840 C C . ASN A 1 235 ? 35.557 -4.870 -26.355 1.00 61.66 235 ASN A C 1
ATOM 1842 O O . ASN A 1 235 ? 36.305 -5.507 -27.108 1.00 61.66 235 ASN A O 1
ATOM 1846 N N . VAL A 1 236 ? 36.033 -3.956 -25.506 1.00 55.47 236 VAL A N 1
ATOM 1847 C CA . VAL A 1 236 ? 37.467 -3.799 -25.248 1.00 55.47 236 VAL A CA 1
ATOM 1848 C C . VAL A 1 236 ? 37.979 -5.111 -24.664 1.00 55.47 236 VAL A C 1
ATOM 1850 O O . VAL A 1 236 ? 37.496 -5.569 -23.633 1.00 55.47 236 VAL A O 1
ATOM 1853 N N . LYS A 1 237 ? 38.948 -5.738 -25.340 1.00 46.06 237 LYS A N 1
ATOM 1854 C CA . LYS A 1 237 ? 39.591 -6.967 -24.869 1.00 46.06 237 LYS A CA 1
ATOM 1855 C C . LYS A 1 237 ? 40.277 -6.695 -23.527 1.00 46.06 237 LYS A C 1
ATOM 1857 O O . LYS A 1 237 ? 41.432 -6.279 -23.502 1.00 46.06 237 LYS A O 1
ATOM 1862 N N . THR A 1 238 ? 39.609 -6.977 -22.417 1.00 40.78 238 THR A N 1
ATOM 1863 C CA . THR A 1 238 ? 40.296 -7.357 -21.187 1.00 40.78 238 THR A CA 1
ATOM 1864 C C . THR A 1 238 ? 40.959 -8.694 -21.484 1.00 40.78 238 THR A C 1
ATOM 1866 O O . THR A 1 238 ? 40.300 -9.713 -21.683 1.00 40.78 238 THR A O 1
ATOM 1869 N N . VAL A 1 239 ? 42.283 -8.696 -21.628 1.00 37.34 239 VAL A N 1
ATOM 1870 C CA . VAL A 1 239 ? 43.030 -9.951 -21.700 1.00 37.34 239 VAL A CA 1
ATOM 1871 C C . VAL A 1 239 ? 42.793 -10.645 -20.364 1.00 37.34 239 VAL A C 1
ATOM 1873 O O . VAL A 1 239 ? 43.260 -10.178 -19.329 1.00 37.34 239 VAL A O 1
ATOM 1876 N N . ALA A 1 240 ? 41.973 -11.694 -20.382 1.00 37.34 240 ALA A N 1
ATOM 1877 C CA . ALA A 1 240 ? 41.656 -12.484 -19.209 1.00 37.34 240 ALA A CA 1
ATOM 1878 C C . ALA A 1 240 ? 42.962 -12.934 -18.542 1.00 37.34 240 ALA A C 1
ATOM 1880 O O . ALA A 1 240 ? 43.785 -13.608 -19.164 1.00 37.34 240 ALA A O 1
ATOM 1881 N N . ALA A 1 241 ? 43.151 -12.550 -17.279 1.00 38.25 241 ALA A N 1
ATOM 1882 C CA . ALA A 1 241 ? 44.155 -13.164 -16.431 1.00 38.25 241 ALA A CA 1
ATOM 1883 C C . ALA A 1 241 ? 43.877 -14.675 -16.394 1.00 38.25 241 ALA A C 1
ATOM 1885 O O . ALA A 1 241 ? 42.757 -15.101 -16.112 1.00 38.25 241 ALA A O 1
ATOM 1886 N N . ASN A 1 242 ? 44.889 -15.466 -16.745 1.00 38.78 242 ASN A N 1
ATOM 1887 C CA . ASN A 1 242 ? 44.844 -16.921 -16.840 1.00 38.78 242 ASN A CA 1
ATOM 1888 C C . ASN A 1 242 ? 44.165 -17.576 -15.622 1.00 38.78 242 ASN A C 1
ATOM 1890 O O . ASN A 1 242 ? 44.761 -17.711 -14.558 1.00 38.78 242 ASN A O 1
ATOM 1894 N N . THR A 1 243 ? 42.954 -18.098 -15.807 1.00 38.41 243 THR A N 1
ATOM 1895 C CA . THR A 1 243 ? 42.281 -19.040 -14.893 1.00 38.41 243 THR A CA 1
ATOM 1896 C C . THR A 1 243 ? 42.745 -20.483 -15.108 1.00 38.41 243 THR A C 1
ATOM 1898 O O . THR A 1 243 ? 41.937 -21.399 -15.232 1.00 38.41 243 THR A O 1
ATOM 1901 N N . THR A 1 244 ? 44.056 -20.718 -15.133 1.00 34.31 244 THR A N 1
ATOM 1902 C CA . THR A 1 244 ? 44.611 -22.079 -15.089 1.00 34.31 244 THR A CA 1
ATOM 1903 C C . THR A 1 244 ? 45.982 -22.081 -14.435 1.00 34.31 244 THR A C 1
ATOM 1905 O O . THR A 1 244 ? 46.937 -21.559 -14.999 1.00 34.31 244 THR A O 1
ATOM 1908 N N . GLY A 1 245 ? 46.072 -22.768 -13.295 1.00 31.38 245 GLY A N 1
ATOM 1909 C CA . GLY A 1 245 ? 47.323 -23.304 -12.769 1.00 31.38 245 GLY A CA 1
ATOM 1910 C C . GLY A 1 245 ? 47.980 -22.455 -11.687 1.00 31.38 245 GLY A C 1
ATOM 1911 O O . GLY A 1 245 ? 48.465 -21.357 -11.927 1.00 31.38 245 GLY A O 1
ATOM 1912 N N . VAL A 1 246 ? 48.083 -23.030 -10.492 1.00 42.38 246 VAL A N 1
ATOM 1913 C CA . VAL A 1 246 ? 49.122 -22.685 -9.519 1.00 42.38 246 VAL A CA 1
ATOM 1914 C C . VAL A 1 246 ? 50.483 -22.902 -10.198 1.00 42.38 246 VAL A C 1
ATOM 1916 O O . VAL A 1 246 ? 50.941 -24.037 -10.230 1.00 42.38 246 VAL A O 1
ATOM 1919 N N . ALA A 1 247 ? 51.085 -21.868 -10.801 1.00 38.50 247 ALA A N 1
ATOM 1920 C CA . ALA A 1 247 ? 52.508 -21.811 -11.181 1.00 38.50 247 ALA A CA 1
ATOM 1921 C C . ALA A 1 247 ? 52.880 -20.470 -11.852 1.00 38.50 247 ALA A C 1
ATOM 1923 O O . ALA A 1 247 ? 53.064 -20.410 -13.0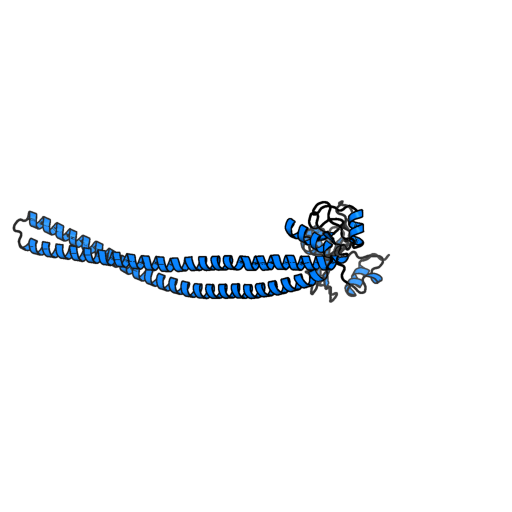61 1.00 38.50 247 ALA A O 1
ATOM 1924 N N . GLN A 1 248 ? 52.986 -19.409 -11.048 1.00 44.75 248 GLN A N 1
ATOM 1925 C CA . GLN A 1 248 ? 54.008 -18.344 -11.092 1.00 44.75 248 GLN A CA 1
ATOM 1926 C C . GLN A 1 248 ? 53.526 -17.244 -10.142 1.00 44.75 248 GLN A C 1
ATOM 1928 O O . GLN A 1 248 ? 52.737 -16.381 -10.509 1.00 44.75 248 GLN A O 1
ATOM 1933 N N . GLN A 1 249 ? 53.933 -17.333 -8.873 1.00 48.78 249 GLN A N 1
ATOM 1934 C CA . GLN A 1 249 ? 53.737 -16.239 -7.925 1.00 48.78 249 GLN A CA 1
ATOM 1935 C C . GLN A 1 249 ? 54.620 -15.084 -8.383 1.00 48.78 249 GLN A C 1
ATOM 1937 O O . GLN A 1 249 ? 55.843 -15.187 -8.301 1.00 48.78 249 GLN A O 1
ATOM 1942 N N . ALA A 1 250 ? 54.017 -14.005 -8.875 1.00 54.34 250 ALA A N 1
ATOM 1943 C CA . ALA A 1 250 ? 54.749 -12.766 -9.046 1.00 54.34 250 ALA A CA 1
ATOM 1944 C C . ALA A 1 250 ? 55.263 -12.339 -7.660 1.00 54.34 250 ALA A C 1
ATOM 1946 O O . ALA A 1 250 ? 54.500 -12.254 -6.693 1.00 54.34 250 ALA A O 1
ATOM 1947 N N . GLU A 1 251 ? 56.575 -12.129 -7.527 1.00 62.12 251 GLU A N 1
ATOM 1948 C CA . GLU A 1 251 ? 57.164 -11.663 -6.264 1.00 62.12 251 GLU A CA 1
ATOM 1949 C C . GLU A 1 251 ? 56.619 -10.281 -5.871 1.00 62.12 251 GLU A C 1
ATOM 1951 O O . GLU A 1 251 ? 56.676 -9.902 -4.698 1.00 62.12 251 GLU A O 1
ATOM 1956 N N . ARG A 1 252 ? 56.106 -9.520 -6.850 1.00 70.88 252 ARG A N 1
ATOM 1957 C CA . ARG A 1 252 ? 55.625 -8.144 -6.710 1.00 70.88 252 ARG A CA 1
ATOM 1958 C C . ARG A 1 252 ? 54.456 -7.898 -7.661 1.00 70.88 252 ARG A C 1
ATOM 1960 O O . ARG A 1 252 ? 54.541 -8.264 -8.827 1.00 70.88 252 ARG A O 1
ATOM 1967 N N . GLU A 1 253 ? 53.399 -7.257 -7.174 1.00 75.62 253 GLU A N 1
ATOM 1968 C CA . GLU A 1 253 ? 52.237 -6.859 -7.976 1.00 75.62 253 GLU A CA 1
ATOM 1969 C C . GLU A 1 253 ? 51.806 -5.437 -7.610 1.00 75.62 253 GLU A C 1
ATOM 1971 O O . GLU A 1 253 ? 51.642 -5.118 -6.429 1.00 75.62 253 GLU A O 1
ATOM 1976 N N . TRP A 1 254 ? 51.609 -4.592 -8.622 1.00 78.56 254 TRP A N 1
ATOM 1977 C CA . TRP A 1 254 ? 51.068 -3.242 -8.468 1.00 78.56 254 TRP A CA 1
ATOM 1978 C C . TRP A 1 254 ? 49.577 -3.235 -8.781 1.00 78.56 254 TRP A C 1
ATOM 1980 O O . TRP A 1 254 ? 49.126 -3.828 -9.756 1.00 78.56 254 TRP A O 1
ATOM 1990 N N . MET A 1 255 ? 48.790 -2.547 -7.965 1.00 79.62 255 MET A N 1
ATOM 1991 C CA . MET A 1 255 ? 47.345 -2.458 -8.124 1.00 79.62 255 MET A CA 1
ATOM 1992 C C . MET A 1 255 ? 46.842 -1.056 -7.788 1.00 79.62 255 MET A C 1
ATOM 1994 O O . MET A 1 255 ? 47.410 -0.358 -6.954 1.00 79.62 255 MET A O 1
ATOM 1998 N N . PHE A 1 256 ? 45.752 -0.644 -8.423 1.00 79.94 256 PHE A N 1
ATOM 1999 C CA . PHE A 1 256 ? 45.013 0.557 -8.061 1.00 79.94 256 PHE A CA 1
ATOM 2000 C C . PHE A 1 256 ? 43.823 0.181 -7.181 1.00 79.94 256 PHE A C 1
ATOM 2002 O O . PHE A 1 256 ? 42.974 -0.605 -7.604 1.00 79.94 256 PHE A O 1
ATOM 2009 N N . VAL A 1 257 ? 43.737 0.759 -5.985 1.00 82.38 257 VAL A N 1
ATOM 2010 C CA . VAL A 1 257 ? 42.651 0.518 -5.027 1.00 82.38 257 VAL A CA 1
ATOM 2011 C C . VAL A 1 257 ? 41.796 1.785 -4.921 1.00 82.38 257 VAL A C 1
ATOM 2013 O O . VAL A 1 257 ? 42.256 2.773 -4.347 1.00 82.38 257 VAL A O 1
ATOM 2016 N N . PRO A 1 258 ? 40.559 1.797 -5.458 1.00 76.94 258 PRO A N 1
ATOM 2017 C CA . PRO A 1 258 ? 39.716 2.997 -5.476 1.00 76.94 258 PRO A CA 1
ATOM 2018 C C . PRO A 1 258 ? 39.258 3.458 -4.087 1.00 76.94 258 PRO A C 1
ATOM 2020 O O . PRO A 1 258 ? 38.976 4.637 -3.896 1.00 76.94 258 PRO A O 1
ATOM 2023 N N . SER A 1 259 ? 39.162 2.531 -3.132 1.00 79.19 259 SER A N 1
ATOM 2024 C CA . SER A 1 259 ? 38.647 2.763 -1.779 1.00 79.19 259 SER A CA 1
ATOM 2025 C C . SER A 1 259 ? 39.691 3.298 -0.790 1.00 79.19 259 SER A C 1
ATOM 2027 O O . SER A 1 259 ? 39.349 3.599 0.352 1.00 79.19 259 SER A O 1
ATOM 2029 N N . MET A 1 260 ? 40.951 3.454 -1.210 1.00 75.31 260 MET A N 1
ATOM 2030 C CA . MET A 1 260 ? 42.057 3.905 -0.362 1.00 75.31 260 MET A CA 1
ATOM 2031 C C . MET A 1 260 ? 42.562 5.284 -0.810 1.00 75.31 260 MET A C 1
ATOM 2033 O O . MET A 1 260 ? 42.681 5.529 -2.001 1.00 75.31 260 MET A O 1
ATOM 2037 N N . GLY A 1 261 ? 42.875 6.187 0.124 1.00 73.31 261 GLY A N 1
ATOM 2038 C CA . GLY A 1 261 ? 43.325 7.551 -0.202 1.00 73.31 261 GLY A CA 1
ATOM 2039 C C . GLY A 1 261 ? 42.193 8.514 -0.576 1.00 73.31 261 GLY A C 1
ATOM 2040 O O . GLY A 1 261 ? 41.015 8.237 -0.355 1.00 73.31 261 GLY A O 1
ATOM 2041 N N . SER A 1 262 ? 42.551 9.680 -1.115 1.00 73.31 262 SER A N 1
ATOM 2042 C CA . SER A 1 262 ? 41.608 10.773 -1.398 1.00 73.31 262 SER A CA 1
ATOM 2043 C C . SER A 1 262 ? 40.754 10.556 -2.660 1.00 73.31 262 SER A C 1
ATOM 2045 O O . SER A 1 262 ? 39.572 10.905 -2.672 1.00 73.31 262 SER A O 1
ATOM 2047 N N . LYS A 1 263 ? 41.328 9.956 -3.716 1.00 77.88 263 LYS A N 1
ATOM 2048 C CA . LYS A 1 263 ? 40.628 9.498 -4.940 1.00 77.88 263 LYS A CA 1
ATOM 2049 C C . LYS A 1 263 ? 41.198 8.176 -5.473 1.00 77.88 263 LYS A C 1
ATOM 2051 O O . LYS A 1 263 ? 41.314 7.981 -6.684 1.00 77.88 263 LYS A O 1
ATOM 2056 N N . GLY A 1 264 ? 41.557 7.278 -4.566 1.00 81.88 264 GLY A N 1
ATOM 2057 C CA . GLY A 1 264 ? 42.231 6.025 -4.885 1.00 81.88 264 GLY A CA 1
ATOM 2058 C C . GLY A 1 264 ? 43.724 6.068 -4.570 1.00 81.88 264 GLY A C 1
ATOM 2059 O O . GLY A 1 264 ? 44.314 7.137 -4.384 1.00 81.88 264 GLY A O 1
ATOM 2060 N N . ALA A 1 265 ? 44.322 4.884 -4.489 1.00 82.50 265 ALA A N 1
ATOM 2061 C CA . ALA A 1 265 ? 45.721 4.708 -4.137 1.00 82.50 265 ALA A CA 1
ATOM 2062 C C . ALA A 1 265 ? 46.396 3.678 -5.042 1.00 82.50 265 ALA A C 1
ATOM 2064 O O . ALA A 1 265 ? 45.796 2.670 -5.428 1.00 82.50 265 ALA A O 1
ATOM 2065 N N . PHE A 1 266 ? 47.671 3.918 -5.331 1.00 81.75 266 PHE A N 1
ATOM 2066 C CA . PHE A 1 266 ? 48.565 2.948 -5.945 1.00 81.75 266 PHE A CA 1
ATOM 2067 C C . PHE A 1 266 ? 49.176 2.082 -4.853 1.00 81.75 266 PHE A C 1
ATOM 2069 O O . PHE A 1 266 ? 49.833 2.585 -3.943 1.00 81.75 266 PHE A O 1
ATOM 2076 N N . VAL A 1 267 ? 48.936 0.778 -4.924 1.00 82.88 267 VAL A N 1
ATOM 2077 C CA . VAL A 1 267 ? 49.343 -0.184 -3.905 1.00 82.88 267 VAL A CA 1
ATOM 2078 C C . VAL A 1 267 ? 50.264 -1.219 -4.523 1.00 82.88 267 VAL A C 1
ATOM 2080 O O . VAL A 1 267 ? 49.930 -1.822 -5.538 1.00 82.88 267 VAL A O 1
ATOM 2083 N N . VAL A 1 268 ? 51.408 -1.453 -3.889 1.00 84.38 268 VAL A N 1
ATOM 2084 C CA . VAL A 1 268 ? 52.312 -2.547 -4.240 1.00 84.38 268 VAL A CA 1
ATOM 2085 C C . VAL A 1 268 ? 52.266 -3.628 -3.171 1.00 84.38 268 VAL A C 1
ATOM 2087 O O . VAL A 1 268 ? 52.424 -3.364 -1.974 1.00 84.38 268 VAL A O 1
ATOM 2090 N N . PHE A 1 269 ? 52.070 -4.860 -3.627 1.00 82.12 269 PHE A N 1
ATOM 2091 C CA . PHE A 1 269 ? 52.107 -6.068 -2.821 1.00 82.12 269 PHE A CA 1
ATOM 2092 C C . PHE A 1 269 ? 53.380 -6.839 -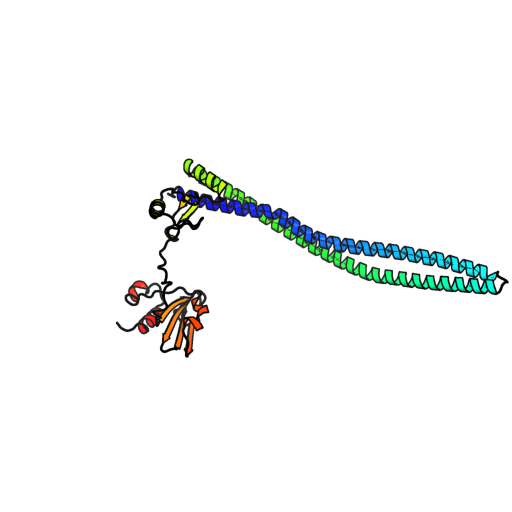3.139 1.00 82.12 269 PHE A C 1
ATOM 2094 O O . PHE A 1 269 ? 53.613 -7.219 -4.280 1.00 82.12 269 PHE A O 1
ATOM 2101 N N . ILE A 1 270 ? 54.206 -7.082 -2.126 1.00 82.38 270 ILE A N 1
ATOM 2102 C CA . ILE A 1 270 ? 55.511 -7.730 -2.269 1.00 82.38 270 ILE A CA 1
ATOM 2103 C C . ILE A 1 270 ? 55.531 -8.985 -1.404 1.00 82.38 270 ILE A C 1
ATOM 2105 O O . ILE A 1 270 ? 55.418 -8.901 -0.179 1.00 82.38 270 ILE A O 1
ATOM 2109 N N . ASN A 1 271 ? 55.729 -10.138 -2.037 1.00 77.38 271 ASN A N 1
ATOM 2110 C CA . ASN A 1 271 ? 56.035 -11.393 -1.365 1.00 77.38 271 ASN A CA 1
ATOM 2111 C C . ASN A 1 271 ? 57.554 -11.589 -1.397 1.00 77.38 271 ASN A C 1
ATOM 2113 O O . ASN A 1 271 ? 58.127 -11.884 -2.442 1.00 77.38 271 ASN A O 1
ATOM 2117 N N . HIS A 1 272 ? 58.229 -11.436 -0.254 1.00 76.50 272 HIS A N 1
ATOM 2118 C CA . HIS A 1 272 ? 59.679 -11.631 -0.179 1.00 76.50 272 HIS A CA 1
ATOM 2119 C C . HIS A 1 272 ? 60.072 -12.509 1.007 1.00 76.50 272 HIS A C 1
ATOM 2121 O O . HIS A 1 272 ? 59.826 -12.157 2.161 1.00 76.50 272 HIS A O 1
ATOM 2127 N N . LYS A 1 273 ? 60.723 -13.648 0.722 1.00 68.69 273 LYS A N 1
ATOM 2128 C CA . LYS A 1 273 ? 61.265 -14.593 1.722 1.00 68.69 273 LYS A CA 1
ATOM 2129 C C . LYS A 1 273 ? 60.259 -14.963 2.829 1.00 68.69 273 LYS A C 1
ATOM 2131 O O . LYS A 1 273 ? 60.616 -15.008 4.003 1.00 68.69 273 LYS A O 1
ATOM 2136 N N . GLY A 1 274 ? 59.001 -15.203 2.452 1.00 63.94 274 GLY A N 1
ATOM 2137 C CA . GLY A 1 274 ? 57.928 -15.582 3.379 1.00 63.94 274 GLY A CA 1
ATOM 2138 C C . GLY A 1 274 ? 57.288 -14.423 4.150 1.00 63.94 274 GLY A C 1
ATOM 2139 O O . GLY A 1 274 ? 56.471 -14.676 5.028 1.00 63.94 274 GLY A O 1
ATOM 2140 N N . ASN A 1 275 ? 57.627 -13.169 3.840 1.00 71.88 275 ASN A N 1
ATOM 2141 C CA . ASN A 1 275 ? 56.951 -11.991 4.381 1.00 71.88 275 ASN A CA 1
ATOM 2142 C C . ASN A 1 275 ? 56.085 -11.329 3.302 1.00 71.88 275 ASN A C 1
ATOM 2144 O O . ASN A 1 275 ? 56.528 -11.172 2.161 1.00 71.88 275 ASN A O 1
ATOM 2148 N N . ALA A 1 276 ? 54.899 -10.878 3.701 1.00 81.25 276 ALA A N 1
ATOM 2149 C CA . ALA A 1 276 ? 53.975 -10.111 2.880 1.00 81.25 276 ALA A CA 1
ATOM 2150 C C . ALA A 1 276 ? 54.103 -8.626 3.229 1.00 81.25 276 ALA A C 1
ATOM 2152 O O . ALA A 1 276 ? 53.967 -8.239 4.388 1.00 81.25 276 ALA A O 1
ATOM 2153 N N . THR A 1 277 ? 54.384 -7.779 2.243 1.00 82.62 277 THR A N 1
ATOM 2154 C CA . THR A 1 277 ? 54.468 -6.325 2.428 1.00 82.62 277 THR A CA 1
ATOM 2155 C C . THR A 1 277 ? 53.468 -5.626 1.522 1.00 82.62 277 THR A C 1
ATOM 2157 O O . THR A 1 277 ? 53.446 -5.888 0.325 1.00 82.62 277 THR A O 1
ATOM 2160 N N . MET A 1 278 ? 52.693 -4.705 2.087 1.00 87.06 278 MET A N 1
ATOM 2161 C CA . MET A 1 278 ? 51.819 -3.784 1.366 1.00 87.06 278 MET A CA 1
ATOM 2162 C C . MET A 1 278 ? 52.332 -2.359 1.570 1.00 87.06 278 MET A C 1
ATOM 2164 O O . MET A 1 278 ? 52.509 -1.925 2.714 1.00 87.06 278 MET A O 1
ATOM 2168 N N . LYS A 1 279 ? 52.559 -1.623 0.481 1.00 87.06 279 LYS A N 1
ATOM 2169 C CA . LYS A 1 279 ? 52.771 -0.169 0.519 1.00 87.06 279 LYS A CA 1
ATOM 2170 C C . LYS A 1 279 ? 51.725 0.514 -0.349 1.00 87.06 279 LYS A C 1
ATOM 2172 O O . LYS A 1 279 ? 51.490 0.049 -1.456 1.00 87.06 279 LYS A O 1
ATOM 2177 N N . ALA A 1 280 ? 51.133 1.595 0.139 1.00 85.25 280 ALA A N 1
ATOM 2178 C CA . ALA A 1 280 ? 50.115 2.364 -0.563 1.00 85.25 280 ALA A CA 1
ATOM 2179 C C . ALA A 1 280 ? 50.521 3.833 -0.679 1.00 85.25 280 ALA A C 1
ATOM 2181 O O . ALA A 1 280 ? 51.007 4.414 0.295 1.00 85.25 280 ALA A O 1
ATOM 2182 N N . TYR A 1 281 ? 50.256 4.422 -1.839 1.00 82.94 281 TYR A N 1
ATOM 2183 C CA . TYR A 1 281 ? 50.547 5.809 -2.189 1.00 82.94 281 TYR A CA 1
ATOM 2184 C C . TYR A 1 281 ? 49.279 6.483 -2.708 1.00 82.94 281 TYR A C 1
ATOM 2186 O O . TYR A 1 281 ? 48.541 5.873 -3.482 1.00 82.94 281 TYR A O 1
ATOM 2194 N N . ASP A 1 282 ? 49.002 7.715 -2.293 1.00 81.62 282 ASP A N 1
ATOM 2195 C CA . ASP A 1 282 ? 47.829 8.455 -2.768 1.00 81.62 282 ASP A CA 1
ATOM 2196 C C . ASP A 1 282 ? 47.947 8.745 -4.271 1.00 81.62 282 ASP A C 1
ATOM 2198 O O . ASP A 1 282 ? 48.998 9.165 -4.757 1.00 81.62 282 ASP A O 1
ATOM 2202 N N . ALA A 1 283 ? 46.867 8.520 -5.021 1.00 74.88 283 ALA A N 1
ATOM 2203 C CA . ALA A 1 283 ? 46.892 8.656 -6.474 1.00 74.88 283 ALA A CA 1
ATOM 2204 C C . ALA A 1 283 ? 46.987 10.108 -6.974 1.00 74.88 283 ALA A C 1
ATOM 2206 O O . ALA A 1 283 ? 47.305 10.313 -8.143 1.00 74.88 283 ALA A O 1
ATOM 2207 N N . ILE A 1 284 ? 46.705 11.107 -6.129 1.00 70.88 284 ILE A N 1
ATOM 2208 C CA . ILE A 1 284 ? 46.796 12.529 -6.483 1.00 70.88 284 ILE A CA 1
ATOM 2209 C C . ILE A 1 284 ? 48.095 13.130 -5.966 1.00 70.88 284 ILE A C 1
ATOM 2211 O O . ILE A 1 284 ? 48.778 13.828 -6.710 1.00 70.88 284 ILE A O 1
ATOM 2215 N N . THR A 1 285 ? 48.402 12.918 -4.685 1.00 74.00 285 THR A N 1
ATOM 2216 C CA . THR A 1 285 ? 49.537 13.595 -4.041 1.00 74.00 285 THR A CA 1
ATOM 2217 C C . THR A 1 285 ? 50.839 12.816 -4.155 1.00 74.00 285 THR A C 1
ATOM 2219 O O . THR A 1 285 ? 51.893 13.390 -3.911 1.00 74.00 285 THR A O 1
ATOM 2222 N N . GLY A 1 286 ? 50.784 11.520 -4.487 1.00 69.69 286 GLY A N 1
ATOM 2223 C CA . GLY A 1 286 ? 51.954 10.639 -4.490 1.00 69.69 286 GLY A CA 1
ATOM 2224 C C . GLY A 1 286 ? 52.482 10.307 -3.088 1.00 69.69 286 GLY A C 1
ATOM 2225 O O . GLY A 1 286 ? 53.433 9.538 -2.953 1.00 69.69 286 GLY A O 1
ATOM 2226 N N . GLU A 1 287 ? 51.871 10.845 -2.028 1.00 73.88 287 GLU A N 1
ATOM 2227 C CA . GLU A 1 287 ? 52.329 10.645 -0.655 1.00 73.88 287 GLU A CA 1
ATOM 2228 C C . GLU A 1 287 ? 52.083 9.209 -0.182 1.00 73.88 287 GLU A C 1
ATOM 2230 O O . GLU A 1 287 ? 51.051 8.596 -0.467 1.00 73.88 287 GLU A O 1
ATOM 2235 N N . ALA A 1 288 ? 53.027 8.672 0.592 1.00 79.88 288 ALA A N 1
ATOM 2236 C CA . ALA A 1 288 ? 52.889 7.354 1.195 1.00 79.88 288 ALA A CA 1
ATOM 2237 C C . ALA A 1 288 ? 51.780 7.362 2.259 1.00 79.88 288 ALA A C 1
ATOM 2239 O O . ALA A 1 288 ? 51.906 7.997 3.305 1.00 79.88 288 ALA A O 1
ATOM 2240 N N . LEU A 1 289 ? 50.714 6.605 2.008 1.00 81.00 289 LEU A N 1
ATOM 2241 C CA . LEU A 1 289 ? 49.557 6.498 2.894 1.00 81.00 289 LEU A CA 1
ATOM 2242 C C . LEU A 1 289 ? 49.773 5.443 3.978 1.00 81.00 289 LEU A C 1
ATOM 2244 O O . LEU A 1 289 ? 49.531 5.686 5.158 1.00 81.00 289 LEU A O 1
ATOM 2248 N N . VAL A 1 290 ? 50.197 4.241 3.577 1.00 82.94 290 VAL A N 1
ATOM 2249 C CA . VAL A 1 290 ? 50.278 3.078 4.471 1.00 82.94 290 VAL A CA 1
ATOM 2250 C C . VAL A 1 290 ? 51.442 2.180 4.075 1.00 82.94 290 VAL A C 1
ATOM 2252 O O . VAL A 1 290 ? 51.651 1.890 2.901 1.00 82.94 290 VAL A O 1
ATOM 2255 N N . ARG A 1 291 ? 52.158 1.659 5.078 1.00 85.56 291 ARG A N 1
ATOM 2256 C CA . ARG A 1 291 ? 53.097 0.543 4.923 1.00 85.56 291 ARG A CA 1
ATOM 2257 C C . ARG A 1 291 ? 52.827 -0.520 5.984 1.00 85.56 291 ARG A C 1
ATOM 2259 O O . ARG A 1 291 ? 53.001 -0.259 7.171 1.00 85.56 291 ARG A O 1
ATOM 2266 N N . ARG A 1 292 ? 52.448 -1.726 5.558 1.00 84.31 292 ARG A N 1
ATOM 2267 C CA . ARG A 1 292 ? 52.200 -2.889 6.427 1.00 84.31 292 ARG A CA 1
ATOM 2268 C C . ARG A 1 292 ? 53.099 -4.050 6.023 1.00 84.31 292 ARG A C 1
ATOM 2270 O O . ARG A 1 292 ? 53.265 -4.320 4.839 1.00 84.31 292 ARG A O 1
ATOM 2277 N N . VAL A 1 293 ? 53.696 -4.713 7.010 1.00 83.69 293 VAL A N 1
ATOM 2278 C CA . VAL A 1 293 ? 54.593 -5.858 6.811 1.00 83.69 293 VAL A CA 1
ATOM 2279 C C . VAL A 1 293 ? 54.162 -6.969 7.749 1.00 83.69 293 VAL A C 1
ATOM 2281 O O . VAL A 1 293 ? 54.140 -6.772 8.961 1.00 83.69 293 VAL A O 1
ATOM 2284 N N . GLU A 1 294 ? 53.876 -8.132 7.186 1.00 80.06 294 GLU A N 1
ATOM 2285 C CA . GLU A 1 294 ? 53.379 -9.301 7.900 1.00 80.06 294 GLU A CA 1
ATOM 2286 C C . GLU A 1 294 ? 54.347 -10.462 7.696 1.00 80.06 294 GLU A C 1
ATOM 2288 O O . GLU A 1 294 ? 54.737 -10.795 6.572 1.00 80.06 294 GLU A O 1
ATOM 2293 N N . LYS A 1 295 ? 54.799 -11.044 8.808 1.00 75.12 295 LYS A N 1
ATOM 2294 C CA . LYS A 1 295 ? 55.798 -12.117 8.797 1.00 75.12 295 LYS A CA 1
ATOM 2295 C C . LYS A 1 295 ? 55.125 -13.471 8.607 1.00 75.12 295 LYS A C 1
ATOM 2297 O O . LYS A 1 295 ? 54.064 -13.703 9.176 1.00 75.12 295 LYS A O 1
ATOM 2302 N N . ASN A 1 296 ? 55.785 -14.384 7.894 1.00 70.19 296 ASN A N 1
ATOM 2303 C CA . ASN A 1 296 ? 55.279 -15.736 7.609 1.00 70.19 296 ASN A CA 1
ATOM 2304 C C . ASN A 1 296 ? 53.894 -15.733 6.933 1.00 70.19 296 ASN A C 1
ATOM 2306 O O . ASN A 1 296 ? 53.022 -16.530 7.276 1.00 70.19 296 ASN A O 1
ATOM 2310 N N . ALA A 1 297 ? 53.692 -14.819 5.989 1.00 71.81 297 ALA A N 1
ATOM 2311 C CA . ALA A 1 297 ? 52.418 -14.581 5.328 1.00 71.81 297 ALA A CA 1
ATOM 2312 C C . ALA A 1 297 ? 52.594 -14.336 3.825 1.00 71.81 297 ALA A C 1
ATOM 2314 O O . ALA A 1 297 ? 53.682 -13.994 3.361 1.00 71.81 297 ALA A O 1
ATOM 2315 N N . ILE A 1 298 ? 51.498 -14.486 3.076 1.00 73.75 298 ILE A N 1
ATOM 2316 C CA . ILE A 1 298 ? 51.413 -14.192 1.641 1.00 73.75 298 ILE A CA 1
ATOM 2317 C C . ILE A 1 298 ? 50.374 -13.082 1.442 1.00 73.75 298 ILE A C 1
ATOM 2319 O O . ILE A 1 298 ? 49.320 -13.094 2.082 1.00 73.75 298 ILE A O 1
ATOM 2323 N N . CYS A 1 299 ? 50.649 -12.122 0.554 1.00 74.19 299 CYS A N 1
ATOM 2324 C CA . CYS A 1 299 ? 49.778 -10.959 0.346 1.00 74.19 299 CYS A CA 1
ATOM 2325 C C . CYS A 1 299 ? 48.331 -11.349 0.004 1.00 74.19 299 CYS A C 1
ATOM 2327 O O . CYS A 1 299 ? 47.401 -10.778 0.557 1.00 74.19 299 CYS A O 1
ATOM 2329 N N . GLN A 1 300 ? 48.143 -12.383 -0.818 1.00 69.81 300 GLN A N 1
ATOM 2330 C CA . GLN A 1 300 ? 46.826 -12.870 -1.247 1.00 69.81 300 GLN A CA 1
ATOM 2331 C C . GLN A 1 300 ? 45.958 -13.414 -0.101 1.00 69.81 300 GLN A C 1
ATOM 2333 O O . GLN A 1 300 ? 44.742 -13.467 -0.247 1.00 69.81 300 GLN A O 1
ATOM 2338 N N . SER A 1 301 ? 46.552 -13.835 1.024 1.00 68.56 301 SER A N 1
ATOM 2339 C CA . SER A 1 301 ? 45.796 -14.329 2.183 1.00 68.56 301 SER A CA 1
ATOM 2340 C C . SER A 1 301 ? 45.551 -13.250 3.233 1.00 68.56 301 SER A C 1
ATOM 2342 O O . SER A 1 301 ? 44.502 -13.255 3.866 1.00 68.56 301 SER A O 1
ATOM 2344 N N . ILE A 1 302 ? 46.516 -12.350 3.445 1.00 75.12 302 ILE A N 1
ATOM 2345 C CA . ILE A 1 302 ? 46.429 -11.333 4.504 1.00 75.12 302 ILE A CA 1
ATOM 2346 C C . ILE A 1 302 ? 45.807 -10.021 4.022 1.00 75.12 302 ILE A C 1
ATOM 2348 O O . ILE A 1 302 ? 45.122 -9.371 4.802 1.00 75.12 302 ILE A O 1
ATOM 2352 N N . PHE A 1 303 ? 45.991 -9.665 2.751 1.00 76.69 303 PHE A N 1
ATOM 2353 C CA . PHE A 1 303 ? 45.454 -8.440 2.150 1.00 76.69 303 PHE A CA 1
ATOM 2354 C C . PHE A 1 303 ? 44.356 -8.735 1.113 1.00 76.69 303 PHE A C 1
ATOM 2356 O O . PHE A 1 303 ? 44.168 -8.006 0.140 1.00 76.69 303 PHE A O 1
ATOM 2363 N N . ALA A 1 304 ? 43.647 -9.857 1.284 1.00 73.62 304 ALA A N 1
ATOM 2364 C CA . ALA A 1 304 ? 42.616 -10.320 0.353 1.00 73.62 304 ALA A CA 1
ATOM 2365 C C . ALA A 1 304 ? 41.435 -9.342 0.230 1.00 73.62 304 ALA A C 1
ATOM 2367 O O . ALA A 1 304 ? 40.756 -9.309 -0.796 1.00 73.62 304 ALA A O 1
ATOM 2368 N N . GLU A 1 305 ? 41.161 -8.583 1.292 1.00 72.31 305 GLU A N 1
ATOM 2369 C CA . GLU A 1 305 ? 40.091 -7.589 1.330 1.00 72.31 305 GLU A CA 1
ATOM 2370 C C . GLU A 1 305 ? 40.467 -6.366 0.492 1.00 72.31 305 GLU A C 1
ATOM 2372 O O . GLU A 1 305 ? 39.712 -5.970 -0.393 1.00 72.31 305 GLU A O 1
ATOM 2377 N N . GLU A 1 306 ? 41.684 -5.858 0.676 1.00 74.00 306 GLU A N 1
ATOM 2378 C CA . GLU A 1 306 ? 42.240 -4.743 -0.086 1.00 74.00 306 GLU A CA 1
ATOM 2379 C C . GLU A 1 306 ? 42.433 -5.095 -1.572 1.00 74.00 306 GLU A C 1
ATOM 2381 O O . GLU A 1 306 ? 42.253 -4.245 -2.441 1.00 74.00 306 GLU A O 1
ATOM 2386 N N . MET A 1 307 ? 42.734 -6.361 -1.887 1.00 71.38 307 MET A N 1
ATOM 2387 C CA . MET A 1 307 ? 42.854 -6.856 -3.264 1.00 71.38 307 MET A CA 1
ATOM 2388 C C . MET A 1 307 ? 41.506 -7.045 -3.980 1.00 71.38 307 MET A C 1
ATOM 2390 O O . MET A 1 307 ? 41.473 -7.073 -5.209 1.00 71.38 307 MET A O 1
ATOM 2394 N N . ARG A 1 308 ? 40.383 -7.183 -3.260 1.00 72.94 308 ARG A N 1
ATOM 2395 C CA . ARG A 1 308 ? 39.078 -7.526 -3.865 1.00 72.94 308 ARG A CA 1
ATOM 2396 C C . ARG A 1 308 ? 38.529 -6.423 -4.768 1.00 72.94 308 ARG A C 1
ATOM 2398 O O . ARG A 1 308 ? 37.879 -6.712 -5.769 1.00 72.94 308 ARG A O 1
ATOM 2405 N N . GLU A 1 309 ? 38.776 -5.174 -4.401 1.00 65.50 309 GLU A N 1
ATOM 2406 C CA . GLU A 1 309 ? 38.336 -3.990 -5.149 1.00 65.50 309 GLU A CA 1
ATOM 2407 C C . GLU A 1 309 ? 39.448 -3.420 -6.040 1.00 65.50 309 GLU A C 1
ATOM 2409 O O . GLU A 1 309 ? 39.257 -2.414 -6.730 1.00 65.50 309 GLU A O 1
ATOM 2414 N N . ALA A 1 310 ? 40.617 -4.059 -6.020 1.00 73.50 310 ALA A N 1
ATOM 2415 C CA . ALA A 1 310 ? 41.804 -3.587 -6.691 1.00 73.50 310 ALA A CA 1
ATOM 2416 C C . ALA A 1 310 ? 41.759 -3.892 -8.193 1.00 73.50 310 ALA A C 1
ATOM 2418 O O . ALA A 1 310 ? 41.301 -4.945 -8.640 1.00 73.50 310 ALA A O 1
ATOM 2419 N N . ARG A 1 311 ? 42.281 -2.966 -8.994 1.00 73.88 311 ARG A N 1
ATOM 2420 C CA . ARG A 1 311 ? 42.513 -3.161 -10.427 1.00 73.88 311 ARG A CA 1
ATOM 2421 C C . ARG A 1 311 ? 44.001 -3.378 -10.642 1.00 73.88 311 ARG A C 1
ATOM 2423 O O . ARG A 1 311 ? 44.795 -2.523 -10.263 1.00 73.88 311 ARG A O 1
ATOM 2430 N N . ASN A 1 312 ? 44.379 -4.507 -11.233 1.00 68.44 312 ASN A N 1
ATOM 2431 C CA . ASN A 1 312 ? 45.786 -4.822 -11.463 1.00 68.44 312 ASN A CA 1
ATOM 2432 C C . ASN A 1 312 ? 46.400 -3.815 -12.448 1.00 68.44 312 ASN A C 1
ATOM 2434 O O . ASN A 1 312 ? 45.856 -3.586 -13.532 1.00 68.44 312 ASN A O 1
ATOM 2438 N N . LEU A 1 313 ? 47.513 -3.203 -12.053 1.00 65.88 313 LEU A N 1
ATOM 2439 C CA . LEU A 1 313 ? 48.314 -2.358 -12.920 1.00 65.88 313 LEU A CA 1
ATOM 2440 C C . LEU A 1 313 ? 49.369 -3.259 -13.539 1.00 65.88 313 LEU A C 1
ATOM 2442 O O . LEU A 1 313 ? 50.378 -3.584 -12.919 1.00 65.88 313 LEU A O 1
ATOM 2446 N N . PHE A 1 314 ? 49.128 -3.663 -14.782 1.00 60.38 314 PHE A N 1
ATOM 2447 C CA . PHE A 1 314 ? 50.156 -4.305 -15.586 1.00 60.38 314 PHE A CA 1
ATOM 2448 C C . PHE A 1 314 ? 51.227 -3.262 -15.886 1.00 60.38 314 PHE A C 1
ATOM 2450 O O . PHE A 1 314 ? 51.094 -2.502 -16.844 1.00 60.38 314 PHE A O 1
ATOM 2457 N N . VAL A 1 315 ? 52.235 -3.170 -15.023 1.00 61.12 315 VAL A N 1
ATOM 2458 C CA . VAL A 1 315 ? 53.395 -2.309 -15.229 1.00 61.12 315 VAL A CA 1
ATOM 2459 C C . VAL A 1 315 ? 54.305 -3.013 -16.228 1.00 61.12 315 VAL A C 1
ATOM 2461 O O . VAL A 1 315 ? 54.872 -4.061 -15.936 1.00 61.12 315 VAL A O 1
ATOM 2464 N N . ASP A 1 316 ? 54.400 -2.460 -17.435 1.00 60.50 316 ASP A N 1
ATOM 2465 C CA . ASP A 1 316 ? 55.384 -2.898 -18.424 1.00 60.50 316 ASP A CA 1
ATOM 2466 C C . ASP A 1 316 ? 56.777 -2.439 -17.970 1.00 60.50 316 ASP A C 1
ATOM 2468 O O . ASP A 1 316 ? 57.165 -1.289 -18.189 1.00 60.50 316 ASP A O 1
ATOM 2472 N N . GLU A 1 317 ? 57.497 -3.337 -17.293 1.00 55.62 317 GLU A N 1
ATOM 2473 C CA . GLU A 1 317 ? 58.794 -3.079 -16.651 1.00 55.62 317 GLU A CA 1
ATOM 2474 C C . GLU A 1 317 ? 59.853 -2.533 -17.625 1.00 55.62 317 GLU A C 1
ATOM 2476 O O . GLU A 1 317 ? 60.760 -1.818 -17.208 1.00 55.62 317 GLU A O 1
ATOM 2481 N N . ALA A 1 318 ? 59.718 -2.806 -18.929 1.00 56.28 318 ALA A N 1
ATOM 2482 C CA . ALA A 1 318 ? 60.662 -2.369 -19.955 1.00 56.28 318 ALA A CA 1
ATOM 2483 C C . ALA A 1 318 ? 60.408 -0.943 -20.487 1.00 56.28 318 ALA A C 1
ATOM 2485 O O . ALA A 1 318 ? 61.303 -0.370 -21.102 1.00 56.28 318 ALA A O 1
ATOM 2486 N N . ASN A 1 319 ? 59.217 -0.361 -20.279 1.00 59.06 319 ASN A N 1
ATOM 2487 C CA . ASN A 1 319 ? 58.823 0.947 -20.837 1.00 59.06 319 ASN A CA 1
ATOM 2488 C C . ASN A 1 319 ? 58.095 1.831 -19.808 1.00 59.06 319 ASN A C 1
ATOM 2490 O O . ASN A 1 319 ? 57.104 2.497 -20.128 1.00 59.06 319 ASN A O 1
ATOM 2494 N N . LEU A 1 320 ? 58.571 1.819 -18.560 1.00 60.00 320 LEU A N 1
ATOM 2495 C CA . LEU A 1 320 ? 57.921 2.490 -17.432 1.00 60.00 320 LEU A CA 1
ATOM 2496 C C . LEU A 1 320 ? 57.703 3.998 -17.676 1.00 60.00 320 LEU A C 1
ATOM 2498 O O . LEU A 1 320 ? 56.609 4.517 -17.452 1.00 60.00 320 LEU A O 1
ATOM 2502 N N . ASP A 1 321 ? 58.723 4.692 -18.182 1.00 60.06 321 ASP A N 1
ATOM 2503 C CA . ASP A 1 321 ? 58.682 6.147 -18.358 1.00 60.06 321 ASP A CA 1
ATOM 2504 C C . ASP A 1 321 ? 57.861 6.582 -19.580 1.00 60.06 321 ASP A C 1
ATOM 2506 O O . ASP A 1 321 ? 57.136 7.571 -19.508 1.00 60.06 321 ASP A O 1
ATOM 2510 N N . ASP A 1 322 ? 57.903 5.833 -20.682 1.00 59.78 322 ASP A N 1
ATOM 2511 C CA . ASP A 1 322 ? 57.188 6.207 -21.911 1.00 59.78 322 ASP A CA 1
ATOM 2512 C C . ASP A 1 322 ? 55.676 5.957 -21.819 1.00 59.78 322 ASP A C 1
ATOM 2514 O O . ASP A 1 322 ? 54.893 6.632 -22.487 1.00 59.78 322 ASP A O 1
ATOM 2518 N N . LYS A 1 323 ? 55.241 4.994 -20.995 1.00 57.94 323 LYS A N 1
ATOM 2519 C CA . LYS A 1 323 ? 53.818 4.640 -20.861 1.00 57.94 323 LYS A CA 1
ATOM 2520 C C . LYS A 1 323 ? 53.117 5.297 -19.679 1.00 57.94 323 LYS A C 1
ATOM 2522 O O . LYS A 1 323 ? 51.927 5.592 -19.789 1.00 57.94 323 LYS A O 1
ATOM 2527 N N . TYR A 1 324 ? 53.812 5.498 -18.558 1.00 62.78 324 TYR A N 1
ATOM 2528 C CA . TYR A 1 324 ? 53.153 5.828 -17.289 1.00 62.78 324 TYR A CA 1
ATOM 2529 C C . TYR A 1 324 ? 53.524 7.198 -16.714 1.00 62.78 324 TYR A C 1
ATOM 2531 O O . TYR A 1 324 ? 52.904 7.612 -15.737 1.00 62.78 324 TYR A O 1
ATOM 2539 N N . LYS A 1 325 ? 54.450 7.946 -17.334 1.00 66.50 325 LYS A N 1
ATOM 2540 C CA . LYS A 1 325 ? 54.855 9.290 -16.879 1.00 66.50 325 LYS A CA 1
ATOM 2541 C C . LYS A 1 325 ? 53.706 10.297 -16.777 1.00 66.50 325 LYS A C 1
ATOM 2543 O O . LYS A 1 325 ? 53.716 11.128 -15.878 1.00 66.50 325 LYS A O 1
ATOM 2548 N N . ASP A 1 326 ? 52.715 10.197 -17.662 1.00 62.53 326 ASP A N 1
ATOM 2549 C CA . ASP A 1 326 ? 51.535 11.075 -17.652 1.00 62.53 326 ASP A CA 1
ATOM 2550 C C . ASP A 1 326 ? 50.372 10.512 -16.808 1.00 62.53 326 ASP A C 1
ATOM 2552 O O . ASP A 1 326 ? 49.348 11.173 -16.642 1.00 62.53 326 ASP A O 1
ATOM 2556 N N . GLN A 1 327 ? 50.501 9.281 -16.298 1.00 62.50 327 GLN A N 1
ATOM 2557 C CA . GLN A 1 327 ? 49.429 8.549 -15.607 1.00 62.50 327 GLN A CA 1
ATOM 2558 C C . GLN A 1 327 ? 49.696 8.338 -14.111 1.00 62.50 327 GLN A C 1
ATOM 2560 O O . GLN A 1 327 ? 48.749 8.121 -13.357 1.00 62.50 327 GLN A O 1
ATOM 2565 N N . LEU A 1 328 ? 50.960 8.381 -13.679 1.00 67.69 328 LEU A N 1
ATOM 2566 C CA . LEU A 1 328 ? 51.377 8.125 -12.302 1.00 67.69 328 LEU A CA 1
ATOM 2567 C C . LEU A 1 328 ? 52.099 9.345 -11.707 1.00 67.69 328 LEU A C 1
ATOM 2569 O O . LEU A 1 328 ? 52.867 9.996 -12.418 1.00 67.69 328 LEU A O 1
ATOM 2573 N N . PRO A 1 329 ? 51.906 9.644 -10.408 1.00 71.50 329 PRO A N 1
ATOM 2574 C CA . PRO A 1 329 ? 52.673 10.679 -9.724 1.00 71.50 329 PRO A CA 1
ATOM 2575 C C . PRO A 1 329 ? 54.193 10.421 -9.788 1.00 71.50 329 PRO A C 1
ATOM 2577 O O . PRO A 1 329 ? 54.612 9.257 -9.738 1.00 71.50 329 PRO A O 1
ATOM 2580 N N . PRO A 1 330 ? 55.031 11.473 -9.860 1.00 69.69 330 PRO A N 1
ATOM 2581 C CA . PRO A 1 330 ? 56.490 11.347 -9.938 1.00 69.69 330 PRO A CA 1
ATOM 2582 C C . PRO A 1 330 ? 57.106 10.497 -8.820 1.00 69.69 330 PRO A C 1
ATOM 2584 O O . PRO A 1 330 ? 58.013 9.711 -9.077 1.00 69.69 330 PRO A O 1
ATOM 2587 N N . GLU A 1 331 ? 56.579 10.604 -7.602 1.00 67.06 331 GLU A N 1
ATOM 2588 C CA . GLU A 1 331 ? 57.046 9.890 -6.412 1.00 67.06 331 GLU A CA 1
ATOM 2589 C C . GLU A 1 331 ? 56.766 8.382 -6.514 1.00 67.06 331 GLU A C 1
ATOM 2591 O O . GLU A 1 331 ? 57.582 7.551 -6.113 1.00 67.06 331 GLU A O 1
ATOM 2596 N N . VAL A 1 332 ? 55.626 8.021 -7.113 1.00 67.81 332 VAL A N 1
ATOM 2597 C CA . VAL A 1 332 ? 55.238 6.627 -7.375 1.00 67.81 332 VAL A CA 1
ATOM 2598 C C . VAL A 1 332 ? 56.110 6.036 -8.482 1.00 67.81 332 VAL A C 1
ATOM 2600 O O . VAL A 1 332 ? 56.541 4.890 -8.375 1.00 67.81 332 VAL A O 1
ATOM 2603 N N . LEU A 1 333 ? 56.422 6.820 -9.519 1.00 68.75 333 LEU A N 1
ATOM 2604 C CA . LEU A 1 333 ? 57.333 6.422 -10.598 1.00 68.75 333 LEU A CA 1
ATOM 2605 C C . LEU A 1 333 ? 58.775 6.242 -10.111 1.00 68.75 333 LEU A C 1
ATOM 2607 O O . LEU A 1 333 ? 59.454 5.312 -10.539 1.00 68.75 333 LEU A O 1
ATOM 2611 N N . GLU A 1 334 ? 59.249 7.097 -9.209 1.00 70.06 334 GLU A N 1
ATOM 2612 C CA . GLU A 1 334 ? 60.589 6.991 -8.629 1.00 70.06 334 GLU A CA 1
ATOM 2613 C C . GLU A 1 334 ? 60.729 5.748 -7.735 1.00 70.06 334 GLU A C 1
ATOM 2615 O O . GLU A 1 334 ? 61.708 5.005 -7.856 1.00 70.06 334 GLU A O 1
ATOM 2620 N N . ASP A 1 335 ? 59.719 5.453 -6.912 1.00 68.12 335 ASP A N 1
ATOM 2621 C CA . ASP A 1 335 ? 59.687 4.235 -6.097 1.00 68.12 335 ASP A CA 1
ATOM 2622 C C . ASP A 1 335 ? 59.521 2.972 -6.962 1.00 68.12 335 ASP A C 1
ATOM 2624 O O . ASP A 1 335 ? 60.156 1.954 -6.688 1.00 68.12 335 ASP A O 1
ATOM 2628 N N . LEU A 1 336 ? 58.755 3.045 -8.058 1.00 65.94 336 LEU A N 1
ATOM 2629 C CA . LEU A 1 336 ? 58.702 2.002 -9.090 1.00 65.94 336 LEU A CA 1
ATOM 2630 C C . LEU A 1 336 ? 60.090 1.742 -9.694 1.00 65.94 336 LEU A C 1
ATOM 2632 O O . LEU A 1 336 ? 60.514 0.589 -9.752 1.00 65.94 336 LEU A O 1
ATOM 2636 N N . ARG A 1 337 ? 60.839 2.790 -10.069 1.00 66.62 337 ARG A N 1
ATOM 2637 C CA . ARG A 1 337 ? 62.209 2.663 -10.605 1.00 66.62 337 ARG A CA 1
ATOM 2638 C C . ARG A 1 337 ? 63.172 2.026 -9.608 1.00 66.62 337 ARG A C 1
ATOM 2640 O O . ARG A 1 337 ? 63.943 1.159 -9.991 1.00 66.62 337 ARG A O 1
ATOM 2647 N N . HIS A 1 338 ? 63.129 2.428 -8.337 1.00 66.56 338 HIS A N 1
ATOM 2648 C CA . HIS A 1 338 ? 63.993 1.859 -7.291 1.00 66.56 338 HIS A CA 1
ATOM 2649 C C . HIS A 1 338 ? 63.650 0.404 -6.943 1.00 66.56 338 HIS A C 1
ATOM 2651 O O . HIS A 1 338 ? 64.451 -0.301 -6.324 1.00 66.56 338 HIS A O 1
ATOM 2657 N N . GLN A 1 339 ? 62.443 -0.042 -7.291 1.00 58.22 339 GLN A N 1
ATOM 2658 C CA . GLN A 1 339 ? 61.952 -1.382 -6.993 1.00 58.22 339 GLN A CA 1
ATOM 2659 C C . GLN A 1 339 ? 62.043 -2.344 -8.177 1.00 58.22 339 GLN A C 1
ATOM 2661 O O . GLN A 1 339 ? 61.871 -3.546 -7.964 1.00 58.22 339 GLN A O 1
ATOM 2666 N N . LEU A 1 340 ? 62.338 -1.871 -9.385 1.00 54.72 340 LEU A N 1
ATOM 2667 C CA . LEU A 1 340 ? 62.683 -2.730 -10.512 1.00 54.72 340 LEU A CA 1
ATOM 2668 C C . LEU A 1 340 ? 64.178 -3.088 -10.436 1.00 54.72 340 LEU A C 1
ATOM 2670 O O . LEU A 1 340 ? 64.983 -2.252 -10.023 1.00 54.72 340 LEU A O 1
ATOM 2674 N N . PRO A 1 341 ? 64.578 -4.331 -10.756 1.00 49.59 341 PRO A N 1
ATOM 2675 C CA . PRO A 1 341 ? 65.995 -4.643 -10.897 1.00 49.59 341 PRO A CA 1
ATOM 2676 C C . PRO A 1 341 ? 66.588 -3.740 -11.987 1.00 49.59 341 PRO A C 1
ATOM 2678 O O . PRO A 1 341 ? 65.983 -3.590 -13.048 1.00 49.59 341 PRO A O 1
ATOM 2681 N N . GLU A 1 342 ? 67.748 -3.129 -11.728 1.00 45.97 342 GLU A N 1
ATOM 2682 C CA . GLU A 1 342 ? 68.519 -2.487 -12.797 1.00 45.97 342 GLU A CA 1
ATOM 2683 C C . GLU A 1 342 ? 68.752 -3.536 -13.894 1.00 45.97 342 GLU A C 1
ATOM 2685 O O . GLU A 1 342 ? 69.211 -4.644 -13.599 1.00 45.97 342 GLU A O 1
ATOM 2690 N N . ALA A 1 343 ? 68.332 -3.215 -15.119 1.00 40.56 343 ALA A N 1
ATOM 2691 C CA . ALA A 1 343 ? 68.445 -4.099 -16.276 1.00 40.56 343 ALA A CA 1
ATOM 2692 C C . ALA A 1 343 ? 69.904 -4.410 -16.635 1.00 40.56 343 ALA A C 1
ATOM 2694 O O . ALA A 1 343 ? 70.748 -3.486 -16.545 1.00 40.56 343 ALA A O 1
#

Secondary structure (DSSP, 8-state):
---HHHHHHHHHHHHHHHHHHHHHHHHHHHHHHHHHHHHHHHHHHHHHHHHHHHHHHHHHHHHHHHHHHHHHHHHHHHHHHTT---HHHHHHHHHHHHHHHHHHHHHHHHHHHHHHHHHHHHHHHHHHHHHHHHHHHHHHHHHHHHHHHHHHHHHHHHHHHHHHHHHHHSS-HHHHHHHHHHHHHHS--EEEEETTEETTT-PBPPHHHHHHHHTT--EE-TTT-PEEE--GGGG--------S-S----SEEEEEETTSSSS-EEEEEEEETTEEEEEEEETTT--EEEEEEEET--HHHHSHHHHHT-EEE---TTSHHHHHTTTS-HHHHHHHHHHSPP-

pLDDT: mean 84.23, std 14.8, range [31.38, 98.31]